Protein AF-A0A8D8YQS1-F1 (afdb_monomer)

Mean predicted aligned error: 9.34 Å

Solvent-accessible surface area (backbone atoms only — not comparable to full-atom values): 13236 Å² total; per-residue (Å²): 111,70,64,63,54,49,48,53,54,51,56,69,66,49,61,84,69,79,68,65,57,40,60,61,51,20,51,50,51,44,56,39,23,61,77,37,54,70,41,50,40,51,46,48,32,59,50,50,52,59,52,52,60,60,62,85,44,103,84,36,55,72,67,56,39,54,51,49,51,53,52,32,49,63,52,25,48,62,56,46,53,49,51,30,51,51,44,6,45,73,72,63,48,33,49,75,65,43,62,74,67,66,70,72,45,83,89,64,30,55,41,54,58,50,59,51,51,52,58,51,70,70,34,66,77,56,41,67,77,68,46,80,46,65,58,54,44,50,66,72,47,31,37,38,71,74,45,42,73,58,32,55,52,44,52,55,52,51,51,53,51,51,52,40,56,74,70,65,42,67,88,79,51,74,51,84,88,35,71,66,34,43,32,51,38,40,39,50,47,27,54,53,60,54,27,73,42,46,59,70,58,56,79,77,56,54,80,37,51,60,33,49,48,71,72,43,46,60,65,60,54,50,61,56,49,62,52,50,57,65,64,63,64,80,74,125

Structure (mmCIF, N/CA/C/O backbone):
data_AF-A0A8D8YQS1-F1
#
_entry.id   AF-A0A8D8YQS1-F1
#
loop_
_atom_site.group_PDB
_atom_site.id
_atom_site.type_symbol
_atom_site.label_atom_id
_atom_site.label_alt_id
_atom_site.label_comp_id
_atom_site.label_asym_id
_atom_site.label_entity_id
_atom_site.label_seq_id
_atom_site.pdbx_PDB_ins_code
_atom_site.Cartn_x
_atom_site.Cartn_y
_atom_site.Cartn_z
_atom_site.occupancy
_atom_site.B_iso_or_equiv
_atom_site.auth_seq_id
_atom_site.auth_comp_id
_atom_site.auth_asym_id
_atom_site.auth_atom_id
_atom_site.pdbx_PDB_model_num
ATOM 1 N N . MET A 1 1 ? 26.985 18.293 37.197 1.00 59.56 1 MET A N 1
ATOM 2 C CA . MET A 1 1 ? 26.598 16.879 37.454 1.00 59.56 1 MET A CA 1
ATOM 3 C C . MET A 1 1 ? 25.080 16.654 37.387 1.00 59.56 1 MET A C 1
ATOM 5 O O . MET A 1 1 ? 24.663 15.759 36.663 1.00 59.56 1 MET A O 1
ATOM 9 N N . ARG A 1 2 ? 24.242 17.482 38.042 1.00 65.88 2 ARG A N 1
ATOM 10 C CA . ARG A 1 2 ? 22.762 17.405 37.945 1.00 65.88 2 ARG A CA 1
ATOM 11 C C . ARG A 1 2 ? 22.211 17.522 36.521 1.00 65.88 2 ARG A C 1
ATOM 13 O O . ARG A 1 2 ? 21.327 16.753 36.168 1.00 65.88 2 ARG A O 1
ATOM 20 N N . GLU A 1 3 ? 22.761 18.407 35.692 1.00 66.62 3 GLU A N 1
ATOM 21 C CA . GLU A 1 3 ? 22.316 18.562 34.297 1.00 66.62 3 GLU A CA 1
ATOM 22 C C . GLU A 1 3 ? 22.610 17.332 33.435 1.00 66.62 3 GLU A C 1
ATOM 24 O O . GLU A 1 3 ? 21.740 16.889 32.698 1.00 66.62 3 GLU A O 1
ATOM 29 N N . LYS A 1 4 ? 23.781 16.700 33.591 1.00 66.69 4 LYS A N 1
ATOM 30 C CA . LYS A 1 4 ? 24.111 15.446 32.888 1.00 66.69 4 LYS A CA 1
ATOM 31 C C . LYS A 1 4 ? 23.171 14.302 33.289 1.00 66.69 4 LYS A C 1
ATOM 33 O O . LYS A 1 4 ? 22.769 13.511 32.444 1.00 66.69 4 LYS A O 1
ATOM 38 N N . ILE A 1 5 ? 22.773 14.242 34.562 1.00 72.31 5 ILE A N 1
ATOM 39 C CA . ILE A 1 5 ? 21.809 13.252 35.072 1.00 72.31 5 ILE A CA 1
ATOM 40 C C . ILE A 1 5 ? 20.385 13.566 34.583 1.00 72.31 5 ILE A C 1
ATOM 42 O O . ILE A 1 5 ? 19.637 12.650 34.246 1.00 72.31 5 ILE A O 1
ATOM 46 N N . SER A 1 6 ? 20.016 14.848 34.510 1.00 67.75 6 SER A N 1
ATOM 47 C CA . SER A 1 6 ? 18.751 15.321 33.933 1.00 67.75 6 SER A CA 1
ATOM 48 C C . SER A 1 6 ? 18.647 14.959 32.451 1.00 67.75 6 SER A C 1
ATOM 50 O O . SER A 1 6 ? 17.682 14.312 32.047 1.00 67.75 6 SER A O 1
ATOM 52 N N . LEU A 1 7 ? 19.687 15.268 31.672 1.00 65.50 7 LEU A N 1
ATOM 53 C CA . LEU A 1 7 ? 19.790 14.921 30.258 1.00 65.50 7 LEU A CA 1
ATOM 54 C C . LEU A 1 7 ? 19.759 13.406 30.055 1.00 65.50 7 LEU A C 1
ATOM 56 O O . LEU A 1 7 ? 18.981 12.929 29.242 1.00 65.50 7 LEU A O 1
ATOM 60 N N . ALA A 1 8 ? 20.493 12.621 30.849 1.00 64.81 8 ALA A N 1
ATOM 61 C CA . ALA A 1 8 ? 20.442 11.159 30.772 1.00 64.81 8 ALA A CA 1
ATOM 62 C C . ALA A 1 8 ? 19.043 10.593 31.098 1.00 64.81 8 ALA A C 1
ATOM 64 O O . ALA A 1 8 ? 18.599 9.626 30.477 1.00 64.81 8 ALA A O 1
ATOM 65 N N . ARG A 1 9 ? 18.308 11.202 32.041 1.00 63.91 9 ARG A N 1
ATOM 66 C CA . ARG A 1 9 ? 16.910 10.841 32.343 1.00 63.91 9 ARG A CA 1
ATOM 67 C C . ARG A 1 9 ? 15.948 11.269 31.233 1.00 63.91 9 ARG A C 1
ATOM 69 O O . ARG A 1 9 ? 15.012 10.529 30.951 1.00 63.91 9 ARG A O 1
ATOM 76 N N . GLN A 1 10 ? 16.167 12.417 30.594 1.00 57.31 10 GLN A N 1
ATOM 77 C CA . GLN A 1 10 ? 15.380 12.879 29.445 1.00 57.31 10 GLN A CA 1
ATOM 78 C C . GLN A 1 10 ? 15.654 12.040 28.189 1.00 57.31 10 GLN A C 1
ATOM 80 O O . GLN A 1 10 ? 14.710 11.661 27.505 1.00 57.31 10 GLN A O 1
ATOM 85 N N . MET A 1 11 ? 16.904 11.645 27.939 1.00 52.50 11 MET A N 1
ATOM 86 C CA . MET A 1 11 ? 17.281 10.725 26.859 1.00 52.50 11 MET A CA 1
ATOM 87 C C . MET A 1 11 ? 16.687 9.327 27.056 1.00 52.50 11 MET A C 1
ATOM 89 O O . MET A 1 11 ? 16.257 8.717 26.090 1.00 52.50 11 MET A O 1
ATOM 93 N N . LYS A 1 12 ? 16.576 8.841 28.301 1.00 52.19 12 LYS A N 1
ATOM 94 C CA . LYS A 1 12 ? 15.839 7.601 28.619 1.00 52.19 12 LYS A CA 1
ATOM 95 C C . LYS A 1 12 ? 14.315 7.728 28.472 1.00 52.19 12 LYS A C 1
ATOM 97 O O . LYS A 1 12 ? 13.637 6.711 28.377 1.00 52.19 12 LYS A O 1
ATOM 102 N N . ARG A 1 13 ? 13.771 8.952 28.486 1.00 50.44 13 ARG A N 1
ATOM 103 C CA . ARG A 1 13 ? 12.347 9.239 28.218 1.00 50.44 13 ARG A CA 1
ATOM 104 C C . ARG A 1 13 ? 12.055 9.424 26.733 1.00 50.44 13 ARG A C 1
ATOM 106 O O . ARG A 1 13 ? 10.902 9.266 26.341 1.00 50.44 13 ARG A O 1
ATOM 113 N N . LEU A 1 14 ? 13.065 9.754 25.923 1.00 50.72 14 LEU A N 1
ATOM 114 C CA . LEU A 1 14 ? 12.951 9.692 24.474 1.00 50.72 14 LEU A CA 1
ATOM 115 C C . LEU A 1 14 ? 12.872 8.218 24.091 1.00 50.72 14 LEU A C 1
ATOM 117 O O . LEU A 1 14 ? 13.793 7.451 24.377 1.00 50.72 14 LEU A O 1
ATOM 121 N N . PRO A 1 15 ? 11.763 7.782 23.498 1.00 53.50 15 PRO A N 1
ATOM 122 C CA . PRO A 1 15 ? 11.629 6.385 23.189 1.00 53.50 15 PRO A CA 1
ATOM 123 C C . PRO A 1 15 ? 12.642 5.952 22.129 1.00 53.50 15 PRO A C 1
ATOM 125 O O . PRO A 1 15 ? 12.618 6.443 21.001 1.00 53.50 15 PRO A O 1
ATOM 128 N N . SER A 1 16 ? 13.484 4.973 22.467 1.00 50.62 16 SER A N 1
ATOM 129 C CA . SER A 1 16 ? 14.437 4.317 21.553 1.00 50.62 16 SER A CA 1
ATOM 130 C C . SER A 1 16 ? 13.783 3.792 20.265 1.00 50.62 16 SER A C 1
ATOM 132 O O . SER A 1 16 ? 14.444 3.617 19.245 1.00 50.62 16 SER A O 1
ATOM 134 N N . TYR A 1 17 ? 12.462 3.608 20.284 1.00 59.88 17 TYR A N 1
ATOM 135 C CA . TYR A 1 17 ? 11.634 3.160 19.170 1.00 59.88 17 TYR A CA 1
ATOM 136 C C . TYR A 1 17 ? 11.224 4.260 18.169 1.00 59.88 17 TYR A C 1
ATOM 138 O O . TYR A 1 17 ? 10.442 3.983 17.259 1.00 59.88 17 TYR A O 1
ATOM 146 N N . GLN A 1 18 ? 11.692 5.510 18.301 1.00 65.81 18 GLN A N 1
ATOM 147 C CA . GLN A 1 18 ? 11.197 6.620 17.469 1.00 65.81 18 GLN A CA 1
ATOM 148 C C . GLN A 1 18 ? 11.555 6.504 15.975 1.00 65.81 18 GLN A C 1
ATOM 150 O O . GLN A 1 18 ? 10.732 6.896 15.145 1.00 65.81 18 GLN A O 1
ATOM 155 N N . TYR A 1 19 ? 12.725 5.940 15.655 1.00 76.56 19 TYR A N 1
ATOM 156 C CA . TYR A 1 19 ? 13.234 5.716 14.289 1.00 76.56 19 TYR A CA 1
ATOM 157 C C . TYR A 1 19 ? 13.566 4.241 14.018 1.00 76.56 19 TYR A C 1
ATOM 159 O O . TYR A 1 19 ? 14.258 3.901 13.058 1.00 76.56 19 TYR A O 1
ATOM 167 N N . GLN A 1 20 ? 13.100 3.339 14.881 1.00 81.06 20 GLN A N 1
ATOM 168 C CA . GLN A 1 20 ? 13.386 1.922 14.728 1.00 81.06 20 GLN A CA 1
ATOM 169 C C . GLN A 1 20 ? 12.727 1.391 13.451 1.00 81.06 20 GLN A C 1
ATOM 171 O O . GLN A 1 20 ? 11.535 1.605 13.214 1.00 81.06 20 GLN A O 1
ATOM 176 N N . GLY A 1 21 ? 13.522 0.700 12.634 1.00 85.81 21 GLY A N 1
ATOM 177 C CA . GLY A 1 21 ? 13.058 0.057 11.407 1.00 85.81 21 GLY A CA 1
ATOM 178 C C . GLY A 1 21 ? 12.901 0.979 10.195 1.00 85.81 21 GLY A C 1
ATOM 179 O O . GLY A 1 21 ? 12.430 0.493 9.175 1.00 85.81 21 GLY A O 1
ATOM 180 N N . VAL A 1 22 ? 13.308 2.260 10.253 1.00 92.19 22 VAL A N 1
ATOM 181 C CA . VAL A 1 22 ? 13.238 3.184 9.093 1.00 92.19 22 VAL A CA 1
ATOM 182 C C . VAL A 1 22 ? 13.953 2.607 7.879 1.00 92.19 22 VAL A C 1
ATOM 184 O O . VAL A 1 22 ? 13.397 2.603 6.786 1.00 92.19 22 VAL A O 1
ATOM 187 N N . PHE A 1 23 ? 15.168 2.093 8.081 1.00 93.56 23 PHE A N 1
ATOM 188 C CA . PHE A 1 23 ? 15.962 1.505 7.008 1.00 93.56 23 PHE A CA 1
ATOM 189 C C . PHE A 1 23 ? 15.245 0.304 6.383 1.00 93.56 23 PHE A C 1
ATOM 191 O O . PHE A 1 23 ? 15.001 0.292 5.184 1.00 93.56 23 PHE A O 1
ATOM 198 N N . THR A 1 24 ? 14.821 -0.666 7.197 1.00 94.62 24 THR A N 1
ATOM 199 C CA . THR A 1 24 ? 14.086 -1.848 6.724 1.00 94.62 24 THR A CA 1
ATOM 200 C C . THR A 1 24 ? 12.797 -1.465 5.997 1.00 94.62 24 THR A C 1
ATOM 202 O O . THR A 1 24 ? 12.502 -2.019 4.943 1.00 94.62 24 THR A O 1
ATOM 205 N N . LEU A 1 25 ? 12.052 -0.487 6.521 1.00 95.00 25 LEU A N 1
ATOM 206 C CA . LEU A 1 25 ? 10.834 0.025 5.898 1.00 95.00 25 LEU A CA 1
ATOM 207 C C . LEU A 1 25 ? 11.133 0.664 4.536 1.00 95.00 25 LEU A C 1
ATOM 209 O O . LEU A 1 25 ? 10.444 0.359 3.567 1.00 95.00 25 LEU A O 1
ATOM 213 N N . ALA A 1 26 ? 12.177 1.493 4.442 1.00 96.38 26 ALA A N 1
ATOM 214 C CA . ALA A 1 26 ? 12.622 2.089 3.185 1.00 96.38 26 ALA A CA 1
ATOM 215 C C . ALA A 1 26 ? 13.013 1.015 2.159 1.00 96.38 26 ALA A C 1
ATOM 217 O O . ALA A 1 26 ? 12.558 1.071 1.019 1.00 96.38 26 ALA A O 1
ATOM 218 N N . VAL A 1 27 ? 13.788 0.005 2.570 1.00 96.56 27 VAL A N 1
ATOM 219 C CA . VAL A 1 27 ? 14.195 -1.104 1.695 1.00 96.56 27 VAL A CA 1
ATOM 220 C C . VAL A 1 27 ? 12.983 -1.865 1.158 1.00 96.56 27 VAL A C 1
ATOM 222 O O . VAL A 1 27 ? 12.873 -2.058 -0.051 1.00 96.56 27 VAL A O 1
ATOM 225 N N . ILE A 1 28 ? 12.043 -2.242 2.029 1.00 96.88 28 ILE A N 1
ATOM 226 C CA . ILE A 1 28 ? 10.820 -2.953 1.630 1.00 96.88 28 ILE A CA 1
ATOM 227 C C . ILE A 1 28 ? 9.976 -2.103 0.672 1.00 96.88 28 ILE A C 1
ATOM 229 O O . ILE A 1 28 ? 9.478 -2.627 -0.322 1.00 96.88 28 ILE A O 1
ATOM 233 N N . LEU A 1 29 ? 9.827 -0.800 0.938 1.00 96.88 29 LEU A N 1
ATOM 234 C CA . LEU A 1 29 ? 9.074 0.102 0.065 1.00 96.88 29 LEU A CA 1
ATOM 235 C C . LEU A 1 29 ? 9.707 0.228 -1.316 1.00 96.88 29 LEU A C 1
ATOM 237 O O . LEU A 1 29 ? 8.988 0.128 -2.307 1.00 96.88 29 LEU A O 1
ATOM 241 N N . VAL A 1 30 ? 11.023 0.427 -1.398 1.00 97.00 30 VAL A N 1
ATOM 242 C CA . VAL A 1 30 ? 11.715 0.575 -2.684 1.00 97.00 30 VAL A CA 1
ATOM 243 C C . VAL A 1 30 ? 11.659 -0.735 -3.465 1.00 97.00 30 VAL A C 1
ATOM 245 O O . VAL A 1 30 ? 11.136 -0.745 -4.577 1.00 97.00 30 VAL A O 1
ATOM 248 N N . ILE A 1 31 ? 12.095 -1.853 -2.875 1.00 96.94 31 ILE A N 1
ATOM 249 C CA . ILE A 1 31 ? 12.083 -3.161 -3.552 1.00 96.94 31 ILE A CA 1
ATOM 250 C C . ILE A 1 31 ? 10.659 -3.537 -3.973 1.00 96.94 31 ILE A C 1
ATOM 252 O O . ILE A 1 31 ? 10.434 -3.944 -5.111 1.00 96.94 31 ILE A O 1
ATOM 256 N N . GLY A 1 32 ? 9.679 -3.358 -3.083 1.00 95.69 32 GLY A N 1
ATOM 257 C CA . GLY A 1 32 ? 8.282 -3.654 -3.375 1.00 95.69 32 GLY A CA 1
ATOM 258 C C . GLY A 1 32 ? 7.726 -2.804 -4.518 1.00 95.69 32 GLY A C 1
ATOM 259 O O . GLY A 1 32 ? 7.091 -3.347 -5.416 1.00 95.69 32 GLY A O 1
ATOM 260 N N . THR A 1 33 ? 8.011 -1.498 -4.533 1.00 95.50 33 THR A N 1
ATOM 261 C CA . THR A 1 33 ? 7.525 -0.570 -5.572 1.00 95.50 33 THR A CA 1
ATOM 262 C C . THR A 1 33 ? 8.153 -0.843 -6.935 1.00 95.50 33 THR A C 1
ATOM 264 O O . THR A 1 33 ? 7.454 -0.787 -7.944 1.00 95.50 33 THR A O 1
ATOM 267 N N . PHE A 1 34 ? 9.452 -1.144 -6.984 1.00 94.88 34 PHE A N 1
ATOM 268 C CA . PHE A 1 34 ? 10.138 -1.441 -8.243 1.00 94.88 34 PHE A CA 1
ATOM 269 C C . PHE A 1 34 ? 9.777 -2.820 -8.799 1.00 94.88 34 PHE A C 1
ATOM 271 O O . PHE A 1 34 ? 9.655 -2.958 -10.011 1.00 94.88 34 PHE A O 1
ATOM 278 N N . ASN A 1 35 ? 9.515 -3.808 -7.938 1.00 93.25 35 ASN A N 1
ATOM 279 C CA . ASN A 1 35 ? 9.006 -5.107 -8.378 1.00 93.25 35 ASN A CA 1
ATOM 280 C C . ASN A 1 35 ? 7.543 -5.011 -8.847 1.00 93.25 35 ASN A C 1
ATOM 282 O O . ASN A 1 35 ? 7.152 -5.574 -9.867 1.00 93.25 35 ASN A O 1
ATOM 286 N N . ARG A 1 36 ? 6.708 -4.271 -8.106 1.00 91.38 36 ARG A N 1
ATOM 287 C CA . ARG A 1 36 ? 5.308 -4.044 -8.464 1.00 91.38 36 ARG A CA 1
ATOM 288 C C . ARG A 1 36 ? 4.838 -2.669 -7.978 1.00 91.38 36 ARG A C 1
ATOM 290 O O . ARG A 1 36 ? 4.591 -2.507 -6.786 1.00 91.38 36 ARG A O 1
ATOM 297 N N . PRO A 1 37 ? 4.593 -1.693 -8.869 1.00 91.75 37 PRO A N 1
ATOM 298 C CA . PRO A 1 37 ? 4.244 -0.327 -8.454 1.00 91.75 37 PRO A CA 1
ATOM 299 C C . PRO A 1 37 ? 2.971 -0.215 -7.607 1.00 91.75 37 PRO A C 1
ATOM 301 O O . PRO A 1 37 ? 2.855 0.673 -6.764 1.00 91.75 37 PRO A O 1
ATOM 304 N N . THR A 1 38 ? 2.038 -1.162 -7.746 1.00 91.94 38 THR A N 1
ATOM 305 C CA . THR A 1 38 ? 0.845 -1.245 -6.892 1.00 91.94 38 THR A CA 1
ATOM 306 C C . THR A 1 38 ? 1.155 -1.548 -5.423 1.00 91.94 38 THR A C 1
ATOM 308 O O . THR A 1 38 ? 0.296 -1.333 -4.571 1.00 91.94 38 THR A O 1
ATOM 311 N N . PHE A 1 39 ? 2.365 -2.016 -5.094 1.00 95.19 39 PHE A N 1
ATOM 312 C CA . PHE A 1 39 ? 2.814 -2.251 -3.720 1.00 95.19 39 PHE A CA 1
ATOM 313 C C . PHE A 1 39 ? 2.696 -0.999 -2.847 1.00 95.19 39 PHE A C 1
ATOM 315 O O . PHE A 1 39 ? 2.371 -1.112 -1.666 1.00 95.19 39 PHE A O 1
ATOM 322 N N . LEU A 1 40 ? 2.869 0.195 -3.428 1.00 94.31 40 LEU A N 1
ATOM 323 C CA . LEU A 1 40 ? 2.679 1.458 -2.713 1.00 94.31 40 LEU A CA 1
ATOM 324 C C . LEU A 1 40 ? 1.300 1.535 -2.054 1.00 94.31 40 LEU A C 1
ATOM 326 O O . LEU A 1 40 ? 1.207 1.920 -0.893 1.00 94.31 40 LEU A O 1
ATOM 330 N N . ALA A 1 41 ? 0.246 1.090 -2.743 1.00 94.88 41 ALA A N 1
ATOM 331 C CA . ALA A 1 41 ? -1.110 1.104 -2.205 1.00 94.88 41 ALA A CA 1
ATOM 332 C C . ALA A 1 41 ? -1.249 0.235 -0.939 1.00 94.88 41 ALA A C 1
ATOM 334 O O . ALA A 1 41 ? -1.959 0.611 -0.008 1.00 94.88 41 ALA A O 1
ATOM 335 N N . PHE A 1 42 ? -0.528 -0.890 -0.872 1.00 95.50 42 PHE A N 1
ATOM 336 C CA . PHE A 1 42 ? -0.474 -1.755 0.311 1.00 95.50 42 PHE A CA 1
ATOM 337 C C . PHE A 1 42 ? 0.436 -1.191 1.409 1.00 95.50 42 PHE A C 1
ATOM 339 O O . PHE A 1 42 ? 0.131 -1.325 2.592 1.00 95.50 42 PHE A O 1
ATOM 346 N N . GLY A 1 43 ? 1.540 -0.540 1.034 1.00 95.06 43 GLY A N 1
ATOM 347 C CA . GLY A 1 43 ? 2.499 0.058 1.965 1.00 95.06 43 GLY A CA 1
ATOM 348 C C . GLY A 1 43 ? 1.995 1.330 2.655 1.00 95.06 43 GLY A C 1
ATOM 349 O O . GLY A 1 43 ? 2.431 1.623 3.768 1.00 95.06 43 GLY A O 1
ATOM 350 N N . LEU A 1 44 ? 1.053 2.062 2.048 1.00 94.94 44 LEU A N 1
ATOM 351 C CA . LEU A 1 44 ? 0.534 3.330 2.579 1.00 94.94 44 LEU A CA 1
ATOM 352 C C . LEU A 1 44 ? 0.012 3.211 4.017 1.00 94.94 44 LEU A C 1
ATOM 354 O O . LEU A 1 44 ? 0.383 4.017 4.870 1.00 94.94 44 LEU A O 1
ATOM 358 N N . ALA A 1 45 ? -0.815 2.205 4.308 1.00 94.25 45 ALA A N 1
ATOM 359 C CA . ALA A 1 45 ? -1.434 2.055 5.624 1.00 94.25 45 ALA A CA 1
ATOM 360 C C . ALA A 1 45 ? -0.417 1.709 6.739 1.00 94.25 45 ALA A C 1
ATOM 362 O O . ALA A 1 45 ? -0.378 2.432 7.742 1.00 94.25 45 ALA A O 1
ATOM 363 N N . PRO A 1 46 ? 0.468 0.699 6.584 1.00 93.25 46 PRO A N 1
ATOM 364 C CA . PRO A 1 46 ? 1.544 0.433 7.542 1.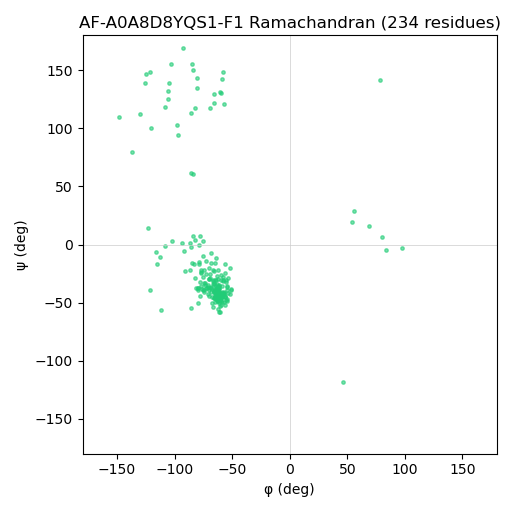00 93.25 46 PRO A CA 1
ATOM 365 C C . PRO A 1 46 ? 2.513 1.604 7.734 1.00 93.25 46 PRO A C 1
ATOM 367 O O . PRO A 1 46 ? 2.903 1.892 8.868 1.00 93.25 46 PRO A O 1
ATOM 370 N N . VAL A 1 47 ? 2.885 2.302 6.654 1.00 94.56 47 VAL A N 1
ATOM 371 C CA . VAL A 1 47 ? 3.782 3.467 6.726 1.00 94.56 47 VAL A CA 1
ATOM 372 C C . VAL A 1 47 ? 3.117 4.603 7.486 1.00 94.56 47 VAL A C 1
ATOM 374 O O . VAL A 1 47 ? 3.728 5.166 8.391 1.00 94.56 47 VAL A O 1
ATOM 377 N N . PHE A 1 48 ? 1.855 4.910 7.183 1.00 92.25 48 PHE A N 1
ATOM 378 C CA . PHE A 1 48 ? 1.108 5.941 7.893 1.00 92.25 48 PHE A CA 1
ATOM 379 C C . PHE A 1 48 ? 0.964 5.611 9.383 1.00 92.25 48 PHE A C 1
ATOM 381 O O . PHE A 1 48 ? 1.199 6.468 10.232 1.00 92.25 48 PHE A O 1
ATOM 388 N N . TYR A 1 49 ? 0.667 4.355 9.720 1.00 90.19 49 TYR A N 1
ATOM 389 C CA . TYR A 1 49 ? 0.607 3.899 11.108 1.00 90.19 49 TYR A CA 1
ATOM 390 C C . TYR A 1 49 ? 1.957 4.030 11.832 1.00 90.19 49 TYR A C 1
ATOM 392 O O . TYR A 1 49 ? 2.011 4.455 12.988 1.00 90.19 49 TYR A O 1
ATOM 400 N N . TRP A 1 50 ? 3.066 3.712 11.156 1.00 90.31 50 TRP A N 1
ATOM 401 C CA . TRP A 1 50 ? 4.411 3.914 11.696 1.00 90.31 50 TRP A CA 1
ATOM 402 C C . TRP A 1 50 ? 4.729 5.404 11.899 1.00 90.31 50 TRP A C 1
ATOM 404 O O . TRP A 1 50 ? 5.218 5.788 12.964 1.00 90.31 50 TRP A O 1
ATOM 414 N N . LEU A 1 51 ? 4.374 6.258 10.936 1.00 90.38 51 LEU A N 1
ATOM 415 C CA . LEU A 1 51 ? 4.549 7.708 11.024 1.00 90.38 51 LEU A CA 1
ATOM 416 C C . LEU A 1 51 ? 3.735 8.316 12.173 1.00 90.38 51 LEU A C 1
ATOM 418 O O . LEU A 1 51 ? 4.268 9.129 12.932 1.00 90.38 51 LEU A O 1
ATOM 422 N N . TYR A 1 52 ? 2.482 7.886 12.341 1.00 86.50 52 TYR A N 1
ATOM 423 C CA . TYR A 1 52 ? 1.555 8.388 13.360 1.00 86.50 52 TYR A CA 1
ATOM 424 C C . TYR A 1 52 ? 1.852 7.866 14.779 1.00 86.50 52 TYR A C 1
ATOM 426 O O . TYR A 1 52 ? 1.311 8.357 15.773 1.00 86.50 52 TYR A O 1
ATOM 434 N N . ARG A 1 53 ? 2.749 6.883 14.919 1.00 82.44 53 ARG A N 1
ATOM 435 C CA . ARG A 1 53 ? 3.061 6.246 16.203 1.00 82.44 53 ARG A CA 1
ATOM 436 C C . ARG A 1 53 ? 3.530 7.254 17.256 1.00 82.44 53 ARG A C 1
ATOM 438 O O . ARG A 1 53 ? 4.573 7.894 17.102 1.00 82.44 53 ARG A O 1
ATOM 445 N N . GLY A 1 54 ? 2.804 7.314 18.371 1.00 75.44 54 GLY A N 1
ATOM 446 C CA . GLY A 1 54 ? 3.135 8.146 19.530 1.00 75.44 54 GLY A CA 1
ATOM 447 C C . GLY A 1 54 ? 2.678 9.603 19.425 1.00 75.44 54 GLY A C 1
ATOM 448 O O . GLY A 1 54 ? 2.802 10.320 20.416 1.00 75.44 54 GLY A O 1
ATOM 449 N N . ILE A 1 55 ? 2.118 10.035 18.286 1.00 78.19 55 ILE A N 1
ATOM 450 C CA . ILE A 1 55 ? 1.519 11.370 18.148 1.00 78.19 55 ILE A CA 1
ATOM 451 C C . ILE A 1 55 ? 0.371 11.509 19.157 1.00 78.19 55 ILE A C 1
ATOM 453 O O . ILE A 1 55 ? -0.461 10.610 19.288 1.00 78.19 55 ILE A O 1
ATOM 457 N N . GLY A 1 56 ? 0.362 12.619 19.900 1.00 69.56 56 GLY A N 1
ATOM 458 C CA . GLY A 1 56 ? -0.578 12.871 21.002 1.00 69.56 56 GLY A CA 1
ATOM 459 C C . GLY A 1 56 ? -0.019 12.556 22.395 1.00 69.56 56 GLY A C 1
ATOM 460 O O . GLY A 1 56 ? -0.680 12.818 23.396 1.00 69.56 56 GLY A O 1
ATOM 461 N N . THR A 1 57 ? 1.211 12.040 22.489 1.00 72.94 57 THR A N 1
ATOM 462 C CA . THR A 1 57 ? 1.949 11.971 23.761 1.00 72.94 57 THR A CA 1
ATOM 463 C C . THR A 1 57 ? 2.676 13.290 24.042 1.00 72.94 57 THR A C 1
ATOM 465 O O . THR A 1 57 ? 3.038 14.013 23.116 1.00 72.94 57 THR A O 1
ATOM 468 N N . LYS A 1 58 ? 2.964 13.593 25.319 1.00 65.56 58 LYS A N 1
ATOM 469 C CA . LYS A 1 58 ? 3.659 14.833 25.742 1.00 65.56 58 LYS A CA 1
ATOM 470 C C . LYS A 1 58 ? 5.033 15.056 25.085 1.00 65.56 58 LYS A C 1
ATOM 472 O O . LYS A 1 58 ? 5.566 16.156 25.166 1.00 65.56 58 LYS A O 1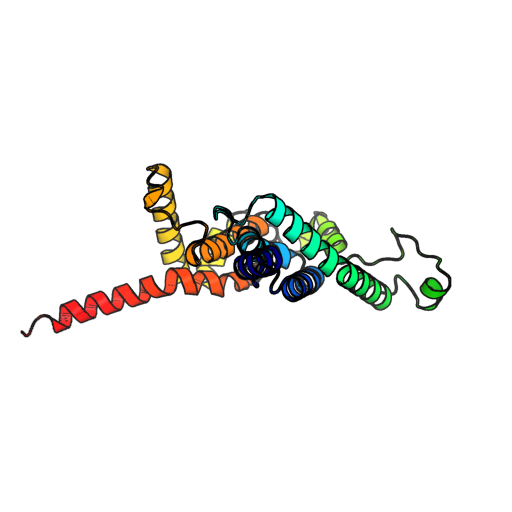
ATOM 477 N N . HIS A 1 59 ? 5.620 14.019 24.488 1.00 69.81 59 HIS A N 1
ATOM 478 C CA . HIS A 1 59 ? 6.985 14.028 23.962 1.00 69.81 59 HIS A CA 1
ATOM 479 C C . HIS A 1 59 ? 7.069 13.925 22.434 1.00 69.81 59 HIS A C 1
ATOM 481 O O . HIS A 1 59 ? 8.152 14.117 21.893 1.00 69.81 59 HIS A O 1
ATOM 487 N N . VAL A 1 60 ? 5.972 13.618 21.729 1.00 76.31 60 VAL A N 1
ATOM 488 C CA . VAL A 1 60 ? 5.984 13.422 20.271 1.00 76.31 60 VAL A CA 1
ATOM 489 C C . VAL A 1 60 ? 5.046 14.420 19.598 1.00 76.31 60 VAL A C 1
ATOM 491 O O . VAL A 1 60 ? 3.830 14.237 19.543 1.00 76.31 60 VAL A O 1
ATOM 494 N N . THR A 1 61 ? 5.648 15.474 19.058 1.00 81.94 61 THR A N 1
ATOM 495 C CA . THR A 1 61 ? 4.995 16.545 18.294 1.00 81.94 61 THR A CA 1
ATOM 496 C C . THR A 1 61 ? 5.012 16.258 16.785 1.00 81.94 61 THR A C 1
ATOM 498 O O . THR A 1 61 ? 5.758 15.397 16.314 1.00 81.94 61 THR A O 1
ATOM 501 N N . LEU A 1 62 ? 4.255 17.036 15.999 1.00 84.94 62 LEU A N 1
ATOM 502 C CA . LEU A 1 62 ? 4.250 16.999 14.524 1.00 84.94 62 LEU A CA 1
ATOM 503 C C . LEU A 1 62 ? 5.647 17.150 13.897 1.00 84.94 62 LEU A C 1
ATOM 505 O O . LEU A 1 62 ? 5.919 16.569 12.852 1.00 84.94 62 LEU A O 1
ATOM 509 N N . TYR A 1 63 ? 6.572 17.843 14.562 1.00 86.69 63 TYR A N 1
ATOM 510 C CA . TYR A 1 63 ? 7.975 17.907 14.141 1.00 86.69 63 TYR A CA 1
ATOM 511 C C . TYR A 1 63 ? 8.594 16.516 13.916 1.00 86.69 63 TYR A C 1
ATOM 513 O O . TYR A 1 63 ? 9.253 16.275 12.907 1.00 86.69 63 TYR A O 1
ATOM 521 N N . HIS A 1 64 ? 8.326 15.563 14.811 1.00 85.69 64 HIS A N 1
ATOM 522 C CA . HIS A 1 64 ? 8.850 14.206 14.679 1.00 85.69 64 HIS A CA 1
ATOM 523 C C . HIS A 1 64 ? 8.204 13.428 13.535 1.00 85.69 64 HIS A C 1
ATOM 525 O O . HIS A 1 64 ? 8.858 12.577 12.940 1.00 85.69 64 HIS A O 1
ATOM 531 N N . PHE A 1 65 ? 6.946 13.724 13.203 1.00 87.44 65 PHE A N 1
ATOM 532 C CA . PHE A 1 65 ? 6.287 13.159 12.028 1.00 87.44 65 PHE A CA 1
ATOM 533 C C . PHE A 1 65 ? 7.016 13.583 10.746 1.00 87.44 65 PHE A C 1
ATOM 535 O O . PHE A 1 65 ? 7.394 12.728 9.948 1.00 87.44 65 PHE A O 1
ATOM 542 N N . HIS A 1 66 ? 7.315 14.877 10.597 1.00 90.81 66 HIS A N 1
ATOM 543 C CA . HIS A 1 66 ? 8.073 15.384 9.449 1.00 90.81 66 HIS A CA 1
ATOM 544 C C . HIS A 1 66 ? 9.508 14.846 9.410 1.00 90.81 66 HIS A C 1
ATOM 546 O O . HIS A 1 66 ? 9.971 14.426 8.352 1.00 90.81 66 HIS A O 1
ATOM 552 N N . MET A 1 67 ? 10.190 14.772 10.558 1.00 90.31 67 MET A N 1
ATOM 553 C CA . MET A 1 67 ? 11.537 14.197 10.627 1.00 90.31 67 MET A CA 1
ATOM 554 C C . MET A 1 67 ? 11.569 12.717 10.247 1.00 90.31 67 MET A C 1
ATOM 556 O O . MET A 1 67 ? 12.480 12.280 9.552 1.00 90.31 67 MET A O 1
ATOM 560 N N . ARG A 1 68 ? 10.554 11.936 10.630 1.00 91.06 68 ARG A N 1
ATOM 561 C CA . ARG A 1 68 ? 10.428 10.538 10.199 1.00 91.06 68 ARG A CA 1
ATOM 562 C C . ARG A 1 68 ? 10.248 10.407 8.689 1.00 91.06 68 ARG A C 1
ATOM 564 O O . ARG A 1 68 ? 10.844 9.506 8.106 1.00 91.06 68 ARG A O 1
ATOM 571 N N . ILE A 1 69 ? 9.465 11.292 8.066 1.00 93.31 69 ILE A N 1
ATOM 572 C CA . ILE A 1 69 ? 9.323 11.340 6.603 1.00 93.31 69 ILE A CA 1
ATOM 573 C C . ILE A 1 69 ? 10.674 11.648 5.960 1.00 93.31 69 ILE A C 1
ATOM 575 O O . ILE A 1 69 ? 11.090 10.922 5.062 1.00 93.31 69 ILE A O 1
ATOM 579 N N . LEU A 1 70 ? 11.377 12.673 6.451 1.00 94.06 70 LEU A N 1
ATOM 580 C CA . LEU A 1 70 ? 12.698 13.041 5.944 1.00 94.06 70 LEU A CA 1
ATOM 581 C C . LEU A 1 70 ? 13.669 11.856 6.036 1.00 94.06 70 LEU A C 1
ATOM 583 O O . LEU A 1 70 ? 14.288 11.501 5.041 1.00 94.06 70 LEU A O 1
ATOM 587 N N . CYS A 1 71 ? 13.754 11.192 7.193 1.00 93.62 71 CYS A N 1
ATOM 588 C CA . CYS A 1 71 ? 14.603 10.013 7.365 1.00 93.62 71 CYS A CA 1
ATOM 589 C C . CYS A 1 71 ? 14.213 8.866 6.424 1.00 93.62 71 CYS A C 1
ATOM 591 O O . CYS A 1 71 ? 15.094 8.233 5.849 1.00 93.62 71 CYS A O 1
ATOM 593 N N . LEU A 1 72 ? 12.914 8.601 6.247 1.00 95.50 72 LEU A N 1
ATOM 594 C CA . LEU A 1 72 ? 12.431 7.561 5.338 1.00 95.50 72 LEU A CA 1
ATOM 595 C C . LEU A 1 72 ? 12.861 7.842 3.893 1.00 95.50 72 LEU A C 1
ATOM 597 O O . LEU A 1 72 ? 13.377 6.945 3.230 1.00 95.50 72 LEU A O 1
ATOM 601 N N . VAL A 1 73 ? 12.699 9.085 3.431 1.00 95.56 73 VAL A N 1
ATOM 602 C CA . VAL A 1 73 ? 13.121 9.520 2.092 1.00 95.56 73 VAL A CA 1
ATOM 603 C C . VAL A 1 73 ? 14.637 9.413 1.948 1.00 95.56 73 VAL A C 1
ATOM 605 O O . VAL A 1 73 ? 15.110 8.790 1.002 1.00 95.56 73 VAL A O 1
ATOM 608 N N . SER A 1 74 ? 15.405 9.928 2.911 1.00 95.25 74 SER A N 1
ATOM 609 C CA . SER A 1 74 ? 16.869 9.850 2.891 1.00 95.25 74 SER A CA 1
ATOM 610 C C . SER 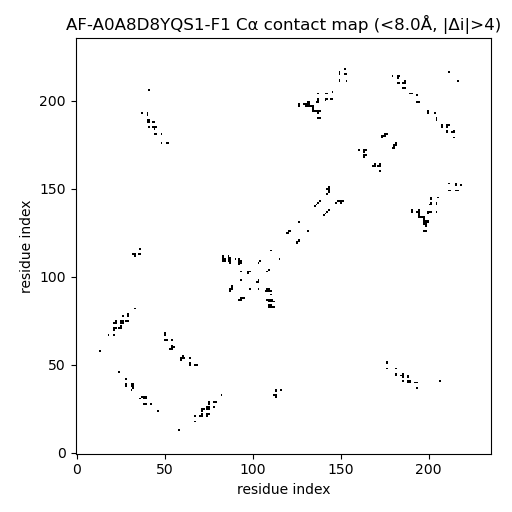A 1 74 ? 17.387 8.409 2.857 1.00 95.25 74 SER A C 1
ATOM 612 O O . SER A 1 74 ? 18.373 8.138 2.178 1.00 95.25 74 SER A O 1
ATOM 614 N N . CYS A 1 75 ? 16.723 7.466 3.536 1.00 95.56 75 CYS A N 1
ATOM 615 C CA . CYS A 1 75 ? 17.068 6.043 3.463 1.00 95.56 75 CYS A CA 1
ATOM 616 C C . CYS A 1 75 ? 16.635 5.380 2.145 1.00 95.56 75 CYS A C 1
ATOM 618 O O . CYS A 1 75 ? 17.304 4.459 1.684 1.00 95.56 75 CYS A O 1
ATOM 620 N N . ALA A 1 76 ? 15.524 5.813 1.544 1.00 96.75 76 ALA A N 1
ATOM 621 C CA . ALA A 1 76 ? 15.000 5.232 0.308 1.00 96.75 76 ALA A CA 1
ATOM 622 C C . ALA A 1 76 ? 15.767 5.695 -0.943 1.00 96.75 76 ALA A C 1
ATOM 624 O O . ALA A 1 76 ? 15.902 4.928 -1.899 1.00 96.75 76 ALA A O 1
ATOM 625 N N . LEU A 1 77 ? 16.278 6.931 -0.940 1.00 96.44 77 LEU A N 1
ATOM 626 C CA . LEU A 1 77 ? 16.935 7.557 -2.093 1.00 96.44 77 LEU A CA 1
ATOM 627 C C . LEU A 1 77 ? 18.120 6.744 -2.656 1.00 96.44 77 LEU A C 1
ATOM 629 O O . LEU A 1 77 ? 18.090 6.453 -3.851 1.00 96.44 77 LEU A O 1
ATOM 633 N N . PRO A 1 78 ? 19.122 6.308 -1.861 1.00 96.25 78 PRO A N 1
ATOM 634 C CA . PRO A 1 78 ? 20.272 5.576 -2.397 1.00 96.25 78 PRO A CA 1
ATOM 635 C C . PRO A 1 78 ? 19.875 4.261 -3.069 1.00 96.25 78 PRO A C 1
ATOM 637 O O . PRO A 1 78 ? 20.352 3.947 -4.158 1.00 96.25 78 PRO A O 1
ATOM 640 N N . LEU A 1 79 ? 18.961 3.512 -2.445 1.00 96.81 79 LEU A N 1
ATOM 641 C CA . LEU A 1 79 ? 18.478 2.252 -2.999 1.00 96.81 79 LEU A CA 1
ATOM 642 C C . LEU A 1 79 ? 17.645 2.482 -4.264 1.00 96.81 79 LEU A C 1
ATOM 644 O O . LEU A 1 79 ? 17.758 1.716 -5.210 1.00 96.81 79 LEU A O 1
ATOM 648 N N . THR A 1 80 ? 16.854 3.554 -4.310 1.00 96.44 80 THR A N 1
ATOM 649 C CA . THR A 1 80 ? 16.085 3.934 -5.504 1.00 96.44 80 THR A CA 1
ATOM 650 C C . THR A 1 80 ? 17.019 4.216 -6.679 1.00 96.44 80 THR A C 1
ATOM 652 O O . THR A 1 80 ? 16.807 3.686 -7.767 1.00 96.44 80 THR A O 1
ATOM 655 N N . CYS A 1 81 ? 18.085 4.991 -6.460 1.00 94.38 81 CYS A N 1
ATOM 656 C CA . CYS A 1 81 ? 19.101 5.246 -7.480 1.00 94.38 81 CYS A CA 1
ATOM 657 C C . CYS A 1 81 ? 19.778 3.950 -7.939 1.00 94.38 81 CYS A C 1
ATOM 659 O O . CYS A 1 81 ? 19.924 3.737 -9.139 1.00 94.38 81 CYS A O 1
ATOM 661 N N . LEU A 1 82 ? 20.140 3.067 -7.001 1.00 94.88 82 LEU A N 1
ATOM 662 C CA . LEU A 1 82 ? 20.742 1.773 -7.319 1.00 94.88 82 LEU A CA 1
ATOM 663 C C . LEU A 1 82 ? 19.817 0.937 -8.207 1.00 94.88 82 LEU A C 1
ATOM 665 O O . LEU A 1 82 ? 20.262 0.473 -9.250 1.00 94.88 82 LEU A O 1
ATOM 669 N N . VAL A 1 83 ? 18.540 0.792 -7.840 1.00 95.81 83 VAL A N 1
ATOM 670 C CA . VAL A 1 83 ? 17.590 -0.025 -8.609 1.00 95.81 83 VAL A CA 1
ATOM 671 C C . VAL A 1 83 ? 17.327 0.570 -9.997 1.00 95.81 83 VAL A C 1
ATOM 673 O O . VAL A 1 83 ? 17.285 -0.160 -10.984 1.00 95.81 83 VAL A O 1
ATOM 676 N N . ILE A 1 84 ? 17.222 1.899 -10.117 1.00 94.31 84 ILE A N 1
ATOM 677 C CA . ILE A 1 84 ? 17.101 2.557 -11.428 1.00 94.31 84 ILE A CA 1
ATOM 678 C C . ILE A 1 84 ? 18.325 2.254 -12.293 1.00 94.31 84 ILE A C 1
ATOM 680 O O . ILE A 1 84 ? 18.175 1.931 -13.470 1.00 94.31 84 ILE A O 1
ATOM 684 N N . LEU A 1 85 ? 19.535 2.342 -11.736 1.00 92.12 85 LEU A N 1
ATOM 685 C CA . LEU A 1 85 ? 20.761 2.040 -12.473 1.00 92.12 85 LEU A CA 1
ATOM 686 C C . LEU A 1 85 ? 20.811 0.573 -12.902 1.00 92.12 85 LEU A C 1
ATOM 688 O O . LEU A 1 85 ? 21.108 0.300 -14.065 1.00 92.12 85 LEU A O 1
ATOM 692 N N . THR A 1 86 ? 20.467 -0.362 -12.012 1.00 92.38 86 THR A N 1
ATOM 693 C CA . THR A 1 86 ? 20.441 -1.790 -12.350 1.00 92.38 86 THR A CA 1
ATOM 694 C C . THR A 1 86 ? 19.420 -2.095 -13.438 1.00 92.38 86 THR A C 1
ATOM 696 O O . THR A 1 86 ? 19.762 -2.783 -14.395 1.00 92.38 86 THR A O 1
ATOM 699 N N . ASP A 1 87 ? 18.212 -1.530 -13.361 1.00 92.81 87 ASP A N 1
ATOM 700 C CA . ASP A 1 87 ? 17.185 -1.705 -14.394 1.00 92.81 87 ASP A CA 1
ATOM 701 C C . ASP A 1 87 ? 17.639 -1.087 -15.726 1.00 92.81 87 ASP A C 1
ATOM 703 O O . ASP A 1 87 ? 17.439 -1.656 -16.798 1.00 92.81 87 ASP A O 1
ATOM 707 N N . SER A 1 88 ? 18.293 0.075 -15.686 1.00 91.69 88 SER A N 1
ATOM 708 C CA . SER A 1 88 ? 18.781 0.764 -16.890 1.00 91.69 88 SER A CA 1
ATOM 709 C C . SER A 1 88 ? 19.869 -0.025 -17.619 1.00 91.69 88 SER A C 1
ATOM 711 O O . SER A 1 88 ? 19.866 -0.061 -18.851 1.00 91.69 88 SER A O 1
ATOM 713 N N . LEU A 1 89 ? 20.766 -0.668 -16.865 1.00 90.81 89 LEU A N 1
ATOM 714 C CA . LEU A 1 89 ? 21.790 -1.571 -17.393 1.00 90.81 89 LEU A CA 1
ATOM 715 C C . LEU A 1 89 ? 21.161 -2.867 -17.920 1.00 90.81 89 LEU A C 1
ATOM 717 O O . LEU A 1 89 ? 21.489 -3.305 -19.018 1.00 90.81 89 LEU A O 1
ATOM 721 N N . TYR A 1 90 ? 20.225 -3.450 -17.168 1.00 91.06 90 TYR A N 1
ATOM 722 C CA . TYR A 1 90 ? 19.557 -4.699 -17.533 1.00 91.06 90 TYR A CA 1
ATOM 723 C C . TYR A 1 90 ? 18.760 -4.581 -18.839 1.00 91.06 90 TYR A C 1
ATOM 725 O O . TYR A 1 90 ? 18.871 -5.436 -19.712 1.00 91.06 90 TYR A O 1
ATOM 733 N N . TYR A 1 91 ? 17.997 -3.497 -19.010 1.00 88.62 91 TYR A N 1
ATOM 734 C CA . TYR A 1 91 ? 17.212 -3.243 -20.225 1.00 88.62 91 TYR A CA 1
ATOM 735 C C . TYR A 1 91 ? 18.017 -2.576 -21.355 1.00 88.62 91 TYR A C 1
ATOM 737 O O . TYR A 1 91 ? 17.433 -2.166 -22.357 1.00 88.62 91 TYR A O 1
ATOM 745 N N . GLY A 1 92 ? 19.339 -2.430 -21.204 1.00 84.19 92 GLY A N 1
ATOM 746 C CA . GLY A 1 92 ? 20.229 -1.927 -22.255 1.00 84.19 92 GLY A CA 1
ATOM 747 C C . GLY A 1 92 ? 20.054 -0.448 -22.619 1.00 84.19 92 GLY A C 1
ATOM 748 O O . GLY A 1 92 ? 20.540 -0.020 -23.662 1.00 84.19 92 GLY A O 1
ATOM 749 N N . LYS A 1 93 ? 19.377 0.356 -21.785 1.00 83.44 93 LYS A N 1
ATOM 750 C CA . LYS A 1 93 ? 19.253 1.812 -22.007 1.00 83.44 93 LYS A CA 1
ATOM 751 C C . LYS A 1 93 ? 20.534 2.575 -21.681 1.00 83.44 93 LYS A C 1
ATOM 753 O O . LYS A 1 93 ? 20.785 3.635 -22.247 1.00 83.44 93 LYS A O 1
ATOM 758 N N . THR A 1 94 ? 21.327 2.035 -20.762 1.00 80.94 94 THR A N 1
ATOM 759 C CA . THR A 1 94 ? 22.663 2.521 -20.417 1.00 80.94 94 THR A CA 1
ATOM 760 C C . THR A 1 94 ? 23.643 1.361 -20.552 1.00 80.94 94 THR A C 1
ATOM 762 O O . THR A 1 94 ? 23.336 0.241 -20.156 1.00 80.94 94 THR A O 1
ATOM 765 N N . THR A 1 95 ? 24.831 1.625 -21.094 1.00 82.88 95 THR A N 1
ATOM 766 C CA . THR A 1 95 ? 25.964 0.685 -21.110 1.00 82.88 95 THR A CA 1
ATOM 767 C C . THR A 1 95 ? 26.987 1.094 -20.048 1.00 82.88 95 THR A C 1
ATOM 769 O O . THR A 1 95 ? 27.079 2.271 -19.690 1.00 82.88 95 THR A O 1
ATOM 772 N N . LEU A 1 96 ? 27.801 0.152 -19.559 1.00 79.19 96 LEU A N 1
ATOM 773 C CA . LEU A 1 96 ? 28.864 0.455 -18.591 1.00 79.19 96 LEU A CA 1
ATOM 774 C C . LEU A 1 96 ? 29.800 1.569 -19.095 1.00 79.19 96 LEU A C 1
ATOM 776 O O . LEU A 1 96 ? 30.151 2.464 -18.337 1.00 79.19 96 LEU A O 1
ATOM 780 N N . GLN A 1 97 ? 30.118 1.566 -20.392 1.00 76.94 97 GLN A N 1
ATOM 781 C CA . GLN A 1 97 ? 30.952 2.588 -21.024 1.00 76.94 97 GLN A CA 1
ATOM 782 C C . GLN A 1 97 ? 30.302 3.980 -20.995 1.00 76.94 97 GLN A C 1
ATOM 784 O O . GLN A 1 97 ? 30.914 4.925 -20.519 1.00 76.94 97 GLN A O 1
ATOM 789 N N . THR A 1 98 ? 29.019 4.102 -21.354 1.00 77.62 98 THR A N 1
ATOM 790 C CA . THR A 1 98 ? 28.290 5.386 -21.271 1.00 77.62 98 THR A CA 1
ATOM 791 C C . THR A 1 98 ? 28.164 5.928 -19.845 1.00 77.62 98 THR A C 1
ATOM 793 O O . THR A 1 98 ? 28.048 7.137 -19.655 1.00 77.62 98 THR A O 1
ATOM 796 N N . LEU A 1 99 ? 28.186 5.040 -18.845 1.00 80.19 99 LEU A N 1
ATOM 797 C CA . LEU A 1 99 ? 28.163 5.418 -17.434 1.00 80.19 99 LEU A CA 1
ATOM 798 C C . LEU A 1 99 ? 29.532 5.932 -16.966 1.00 80.19 99 LEU A C 1
ATOM 800 O O . LEU A 1 99 ? 29.579 6.903 -16.217 1.00 80.19 99 LEU A O 1
ATOM 804 N N . LEU A 1 100 ? 30.624 5.322 -17.439 1.00 81.44 100 LEU A N 1
ATOM 805 C CA . LEU A 1 100 ? 31.995 5.781 -17.187 1.00 81.44 100 LEU A CA 1
ATOM 806 C C . LEU A 1 100 ? 32.299 7.109 -17.894 1.00 81.44 100 LEU A C 1
ATOM 808 O O . LEU A 1 100 ? 32.944 7.974 -17.310 1.00 81.44 100 LEU A O 1
ATOM 812 N N . ASP A 1 101 ? 31.774 7.292 -19.105 1.00 84.00 101 ASP A N 1
ATOM 813 C CA . ASP A 1 101 ? 31.951 8.509 -19.904 1.00 84.00 101 ASP A CA 1
ATOM 814 C C . ASP A 1 101 ? 31.026 9.664 -19.458 1.00 84.00 101 ASP A C 1
ATOM 816 O O . ASP A 1 101 ? 31.053 10.742 -20.049 1.00 84.00 101 ASP A O 1
ATOM 820 N N . CYS A 1 102 ? 30.180 9.456 -18.437 1.00 78.50 102 CYS A N 1
ATOM 821 C CA . CYS A 1 102 ? 29.206 10.426 -17.908 1.00 78.50 102 CYS A CA 1
ATOM 822 C C . CYS A 1 102 ? 28.232 11.030 -18.948 1.00 78.50 102 CYS A C 1
ATOM 824 O O . CYS A 1 102 ? 27.588 12.046 -18.681 1.00 78.50 102 CYS A O 1
ATOM 826 N N . ASN A 1 103 ? 28.050 10.388 -20.105 1.00 79.06 103 ASN A N 1
ATOM 827 C CA . ASN A 1 103 ? 27.154 10.835 -21.179 1.00 79.06 103 ASN A CA 1
ATOM 828 C C . ASN A 1 103 ? 25.713 10.346 -20.945 1.00 79.06 103 ASN A C 1
ATOM 830 O O . ASN A 1 103 ? 25.164 9.558 -21.717 1.00 79.06 103 ASN A O 1
ATOM 834 N N . LEU A 1 104 ? 25.107 10.778 -19.836 1.00 79.88 104 LEU A N 1
ATOM 835 C CA . LEU A 1 104 ? 23.797 10.308 -19.378 1.00 79.88 104 LEU A CA 1
ATOM 836 C C . LEU A 1 104 ? 22.707 11.361 -19.618 1.00 79.88 104 LEU A C 1
ATOM 838 O O . LEU A 1 104 ? 22.779 12.480 -19.114 1.00 79.88 104 LEU A O 1
ATOM 842 N N . TYR A 1 105 ? 21.639 10.975 -20.319 1.00 79.50 105 TYR A N 1
ATOM 843 C CA . TYR A 1 105 ? 20.464 11.817 -20.547 1.00 79.50 105 TYR A CA 1
ATOM 844 C C . TYR A 1 105 ? 19.279 11.301 -19.732 1.00 79.50 105 TYR A C 1
ATOM 846 O O . TYR A 1 105 ? 18.789 10.198 -19.974 1.00 79.50 105 TYR A O 1
ATOM 854 N N . ILE A 1 106 ? 18.767 12.121 -18.804 1.00 74.00 106 ILE A N 1
ATOM 855 C CA . ILE A 1 106 ? 17.716 11.721 -17.848 1.00 74.00 106 ILE A CA 1
ATOM 856 C C . ILE A 1 106 ? 16.492 11.062 -18.517 1.00 74.00 106 ILE A C 1
ATOM 858 O O . ILE A 1 106 ? 15.942 10.103 -17.981 1.00 74.00 106 ILE A O 1
ATOM 862 N N . GLY A 1 107 ? 16.078 11.544 -19.693 1.00 69.56 107 GLY A N 1
ATOM 863 C CA . GLY A 1 107 ? 14.882 11.052 -20.386 1.00 69.56 107 GLY A CA 1
ATOM 864 C C . GLY A 1 107 ? 15.070 9.783 -21.225 1.00 69.56 107 GLY A C 1
ATOM 865 O O . GLY A 1 107 ? 14.077 9.147 -21.577 1.00 69.56 107 GLY A O 1
ATOM 866 N N . TYR A 1 108 ? 16.309 9.409 -21.555 1.00 74.12 108 TYR A N 1
ATOM 867 C CA . TYR A 1 108 ? 16.591 8.307 -22.485 1.00 74.12 108 TYR A CA 1
ATOM 868 C C . TYR A 1 108 ? 17.441 7.207 -21.854 1.00 74.12 108 TYR A C 1
ATOM 870 O O . TYR A 1 108 ? 17.165 6.030 -22.062 1.00 74.12 108 TYR A O 1
ATOM 878 N N . SER A 1 109 ? 18.425 7.577 -21.037 1.00 80.19 109 SER A N 1
ATOM 879 C CA . SER A 1 109 ? 19.398 6.644 -20.471 1.00 80.19 109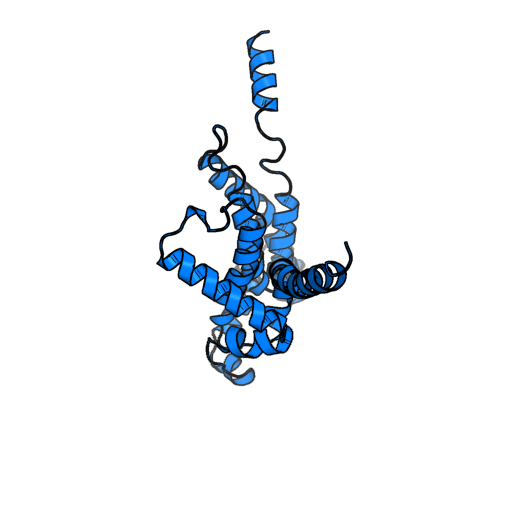 SER A CA 1
ATOM 880 C C . SER A 1 109 ? 18.834 5.827 -19.305 1.00 80.19 109 SER A C 1
ATOM 882 O O . SER A 1 109 ? 19.307 4.719 -19.061 1.00 80.19 109 SER A O 1
ATOM 884 N N . PHE A 1 110 ? 17.800 6.314 -18.606 1.00 87.50 110 PHE A N 1
ATOM 885 C CA . PHE A 1 110 ? 17.276 5.635 -17.418 1.00 87.50 110 PHE A CA 1
ATOM 886 C C . PHE A 1 110 ? 15.952 4.895 -17.645 1.00 87.50 110 PHE A C 1
ATOM 888 O O . PHE A 1 110 ? 15.008 5.377 -18.283 1.00 87.50 110 PHE A O 1
ATOM 895 N N . THR A 1 111 ? 15.860 3.707 -17.054 1.00 88.12 111 THR A N 1
ATOM 896 C CA . THR A 1 111 ? 14.626 2.939 -16.900 1.00 88.12 111 THR A CA 1
ATOM 897 C C . THR A 1 111 ? 14.073 3.174 -15.501 1.00 88.12 111 THR A C 1
ATOM 899 O O . THR A 1 111 ? 14.543 2.603 -14.525 1.00 88.12 111 THR A O 1
ATOM 902 N N . VAL A 1 112 ? 13.043 4.016 -15.399 1.00 92.25 112 VAL A N 1
ATOM 903 C CA . VAL A 1 112 ? 12.295 4.205 -14.150 1.00 92.25 112 VAL A CA 1
ATOM 904 C C . VAL A 1 112 ? 11.047 3.326 -14.191 1.00 92.25 112 VAL A C 1
ATOM 906 O O . VAL A 1 112 ? 10.014 3.714 -14.738 1.00 92.25 112 VAL A O 1
ATOM 909 N N . THR A 1 113 ? 11.147 2.121 -13.633 1.00 91.75 113 THR A N 1
ATOM 910 C CA . THR A 1 113 ? 10.115 1.074 -13.731 1.00 91.75 113 THR A CA 1
ATOM 911 C C . THR A 1 113 ? 8.723 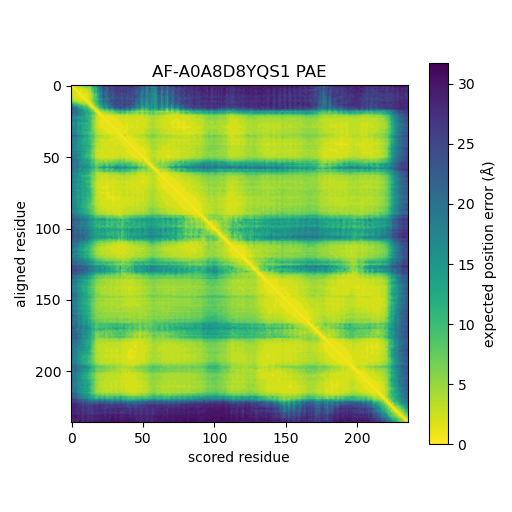1.518 -13.250 1.00 91.75 113 THR A C 1
ATOM 913 O O . THR A 1 113 ? 7.770 1.368 -14.020 1.00 91.75 113 THR A O 1
ATOM 916 N N . PRO A 1 114 ? 8.556 2.163 -12.074 1.00 91.94 114 PRO A N 1
ATOM 917 C CA . PRO A 1 114 ? 7.241 2.648 -11.644 1.00 91.94 114 PRO A CA 1
ATOM 918 C C . PRO A 1 114 ? 6.630 3.690 -12.586 1.00 91.94 114 PRO A C 1
ATOM 920 O O . PRO A 1 114 ? 5.429 3.667 -12.850 1.00 91.94 114 PRO A O 1
ATOM 923 N N . TYR A 1 115 ? 7.456 4.577 -13.144 1.00 91.50 115 TYR A N 1
ATOM 924 C CA . TYR A 1 115 ? 7.008 5.574 -14.114 1.00 91.50 115 TYR A CA 1
ATOM 925 C C . TYR A 1 115 ? 6.575 4.920 -15.433 1.00 91.50 115 TYR A C 1
ATOM 927 O O . TYR A 1 115 ? 5.501 5.226 -15.951 1.00 91.50 115 TYR A O 1
ATOM 935 N N . ASN A 1 116 ? 7.367 3.975 -15.948 1.00 91.56 116 ASN A N 1
ATOM 936 C CA . ASN A 1 116 ? 7.038 3.237 -17.168 1.00 91.56 116 ASN A CA 1
ATOM 937 C C . ASN A 1 116 ? 5.744 2.432 -17.011 1.00 91.56 116 ASN A C 1
ATOM 939 O O . ASN A 1 116 ? 4.932 2.403 -17.933 1.00 91.56 116 ASN A O 1
ATOM 943 N N . PHE A 1 117 ? 5.517 1.840 -15.836 1.00 89.88 117 PHE A N 1
ATOM 944 C CA . PHE A 1 117 ? 4.271 1.151 -15.513 1.00 89.88 117 PHE A CA 1
ATOM 945 C C . PHE A 1 117 ? 3.064 2.092 -15.576 1.00 89.88 117 PHE A C 1
ATOM 947 O O . PHE A 1 117 ? 2.065 1.763 -16.214 1.00 89.88 117 PHE A O 1
ATOM 954 N N . ILE A 1 118 ? 3.148 3.274 -14.956 1.00 88.38 118 ILE A N 1
ATOM 955 C CA . ILE A 1 118 ? 2.062 4.264 -14.997 1.00 88.38 118 ILE A CA 1
ATOM 956 C C . ILE A 1 118 ? 1.812 4.709 -16.442 1.00 88.38 118 ILE A C 1
ATOM 958 O O . ILE A 1 118 ? 0.675 4.671 -16.907 1.00 88.38 118 ILE A O 1
ATOM 962 N N . LYS A 1 119 ? 2.875 5.051 -17.182 1.00 90.25 119 LYS A N 1
ATOM 963 C CA . LYS A 1 119 ? 2.789 5.456 -18.592 1.00 90.25 119 LYS A CA 1
ATOM 964 C C . LYS A 1 119 ? 2.131 4.380 -19.461 1.00 90.25 119 LYS A C 1
ATOM 966 O O . LYS A 1 119 ? 1.311 4.703 -20.315 1.00 90.25 119 LYS A O 1
ATOM 971 N N . TYR A 1 120 ? 2.469 3.111 -19.236 1.00 87.62 120 TYR A N 1
ATOM 972 C CA . TYR A 1 120 ? 1.892 1.982 -19.961 1.00 87.62 120 TYR A CA 1
ATOM 973 C C . TYR A 1 120 ? 0.389 1.825 -19.685 1.00 87.62 120 TYR A C 1
ATOM 975 O O . TYR A 1 120 ? -0.381 1.671 -20.631 1.00 87.62 120 TYR A O 1
ATOM 983 N N . ASN A 1 121 ? -0.026 1.923 -18.415 1.00 84.56 121 ASN A N 1
ATOM 984 C C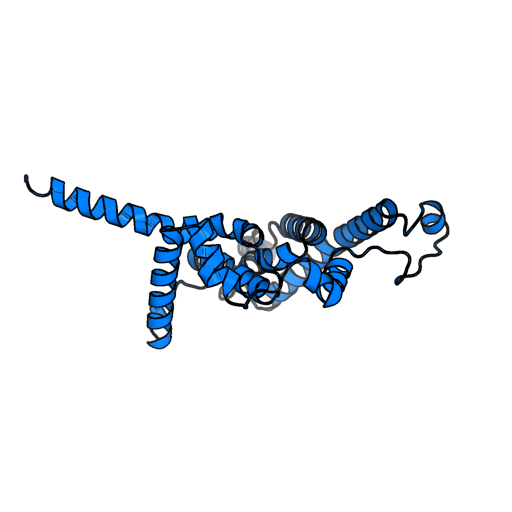A . ASN A 1 121 ? -1.420 1.750 -17.983 1.00 84.56 121 ASN A CA 1
ATOM 985 C C . ASN A 1 121 ? -2.309 2.983 -18.228 1.00 84.56 121 ASN A C 1
ATOM 987 O O . ASN A 1 121 ? -3.528 2.878 -18.171 1.00 84.56 121 ASN A O 1
ATOM 991 N N . MET A 1 122 ? -1.730 4.154 -18.504 1.00 84.31 122 MET A N 1
ATOM 992 C CA . MET A 1 122 ? -2.491 5.334 -18.934 1.00 84.31 122 MET A CA 1
ATOM 993 C C . MET A 1 122 ? -2.887 5.281 -20.417 1.00 84.31 122 MET A C 1
ATOM 995 O O . MET A 1 122 ? -3.765 6.033 -20.835 1.00 84.31 122 MET A O 1
ATOM 999 N N . ASN A 1 123 ? -2.258 4.421 -21.226 1.00 87.50 123 ASN A N 1
ATOM 1000 C CA . ASN A 1 123 ? -2.555 4.324 -22.653 1.00 87.50 123 ASN A CA 1
ATOM 1001 C C . ASN A 1 123 ? -3.796 3.436 -22.902 1.00 87.50 123 ASN A C 1
ATOM 1003 O O . ASN A 1 123 ? -3.737 2.232 -22.626 1.00 87.50 123 ASN A O 1
ATOM 1007 N N . PRO A 1 124 ? -4.892 3.974 -23.475 1.00 83.50 124 PRO A N 1
ATOM 1008 C CA . PRO A 1 124 ? -6.121 3.214 -23.712 1.00 83.50 124 PRO A CA 1
ATOM 1009 C C . PRO A 1 124 ? -5.926 2.028 -24.666 1.00 83.50 124 PRO A C 1
ATOM 1011 O O . PRO A 1 124 ? -6.591 1.007 -24.503 1.00 83.50 124 PRO A O 1
ATOM 1014 N N . ASN A 1 125 ? -4.979 2.113 -25.609 1.00 85.06 125 ASN A N 1
ATOM 1015 C CA . ASN A 1 125 ? -4.696 1.025 -26.552 1.00 85.06 125 ASN A CA 1
ATOM 1016 C C . ASN A 1 125 ? -4.133 -0.217 -25.845 1.00 85.06 125 ASN A C 1
ATOM 1018 O O . ASN A 1 125 ? -4.442 -1.339 -26.235 1.00 85.06 125 ASN A O 1
ATOM 1022 N N . ASN A 1 126 ? -3.345 -0.019 -24.783 1.00 84.25 126 ASN A N 1
ATOM 1023 C CA . ASN A 1 126 ? -2.828 -1.119 -23.967 1.00 84.25 126 ASN A CA 1
ATOM 1024 C C . ASN A 1 126 ? -3.934 -1.703 -23.080 1.00 84.25 126 ASN A C 1
ATOM 1026 O O . ASN A 1 126 ? -4.042 -2.915 -22.931 1.00 84.25 126 ASN A O 1
ATOM 1030 N N . LEU A 1 127 ? -4.801 -0.849 -22.528 1.00 79.50 127 LEU A N 1
ATOM 1031 C CA . LEU A 1 127 ? -5.938 -1.284 -21.712 1.00 79.50 127 LEU A CA 1
ATOM 1032 C C . LEU A 1 127 ? -6.936 -2.139 -22.495 1.00 79.50 127 LEU A C 1
ATOM 1034 O O . LEU A 1 127 ? -7.469 -3.102 -21.949 1.00 79.50 127 LEU A O 1
ATOM 1038 N N . ALA A 1 128 ? -7.156 -1.820 -23.773 1.00 77.38 128 ALA A N 1
ATOM 1039 C CA . ALA A 1 128 ? -8.039 -2.590 -24.644 1.00 77.38 128 ALA A CA 1
ATOM 1040 C C . ALA A 1 128 ? -7.615 -4.066 -24.765 1.00 77.38 128 ALA A C 1
ATOM 1042 O O . ALA A 1 128 ? -8.469 -4.929 -24.943 1.00 77.38 128 ALA A O 1
ATOM 1043 N N . GLN A 1 129 ? -6.322 -4.372 -24.610 1.00 78.81 129 GLN A N 1
ATOM 1044 C CA . GLN A 1 129 ? -5.803 -5.744 -24.653 1.00 78.81 129 GLN A CA 1
ATOM 1045 C C . GLN A 1 129 ? -6.064 -6.533 -23.360 1.00 78.81 129 GLN A C 1
ATOM 1047 O O . GLN A 1 129 ? -6.065 -7.761 -23.382 1.00 78.81 129 GLN A O 1
ATOM 1052 N N . HIS A 1 130 ? -6.289 -5.843 -22.238 1.00 71.75 130 HIS A N 1
ATOM 1053 C CA . HIS A 1 130 ? -6.411 -6.442 -20.905 1.00 71.75 130 HIS A CA 1
ATOM 1054 C C . HIS A 1 130 ? -7.842 -6.434 -20.345 1.00 71.75 130 HIS A C 1
ATOM 1056 O O . HIS A 1 130 ? -8.075 -6.945 -19.251 1.00 71.75 130 HIS A O 1
ATOM 1062 N N . GLY A 1 131 ? -8.803 -5.884 -21.090 1.00 78.50 131 GLY A N 1
ATOM 1063 C CA . GLY A 1 131 ? -10.196 -5.771 -20.669 1.00 78.50 131 GLY A CA 1
ATOM 1064 C C . GLY A 1 131 ? -10.434 -4.614 -19.697 1.00 78.50 131 GLY A C 1
ATOM 1065 O O . GLY A 1 131 ? -9.621 -4.310 -18.819 1.00 78.50 131 GLY A O 1
ATOM 1066 N N . THR A 1 132 ? -11.574 -3.946 -19.867 1.00 83.75 132 THR A N 1
ATOM 1067 C CA . THR A 1 132 ? -12.027 -2.860 -18.996 1.00 83.75 132 THR A CA 1
ATOM 1068 C C . THR A 1 132 ? -13.158 -3.352 -18.104 1.00 83.75 132 THR A C 1
ATOM 1070 O O . THR A 1 132 ? -14.115 -3.976 -18.562 1.00 83.75 132 THR A O 1
ATOM 1073 N N . HIS A 1 133 ? -13.049 -3.066 -16.811 1.00 86.69 133 HIS A N 1
ATOM 1074 C CA . HIS A 1 133 ? -14.016 -3.488 -15.809 1.00 86.69 133 HIS A CA 1
ATOM 1075 C C . HIS A 1 133 ? -14.608 -2.279 -15.074 1.00 86.69 133 HIS A C 1
ATOM 1077 O O . HIS A 1 133 ? -13.922 -1.270 -14.879 1.00 86.69 133 HIS A O 1
ATOM 1083 N N . PRO A 1 134 ? -15.873 -2.358 -14.623 1.00 91.44 134 PRO A N 1
ATOM 1084 C CA . PRO A 1 134 ? -16.441 -1.365 -13.719 1.00 91.44 134 PRO A CA 1
ATOM 1085 C C . PRO A 1 134 ? -15.627 -1.241 -12.427 1.00 91.44 134 PRO A C 1
ATOM 1087 O O . PRO A 1 134 ? -15.118 -2.240 -11.915 1.00 91.44 134 PRO A O 1
ATOM 1090 N N . LEU A 1 135 ? -15.595 -0.039 -11.841 1.00 90.94 135 LEU A N 1
ATOM 1091 C CA . LEU A 1 135 ? -14.806 0.271 -10.635 1.00 90.94 135 LEU A CA 1
ATOM 1092 C C . LEU A 1 135 ? -15.127 -0.636 -9.434 1.00 90.94 135 LEU A C 1
ATOM 1094 O O . LEU A 1 135 ? -14.294 -0.819 -8.554 1.00 90.94 135 LEU A O 1
ATOM 1098 N N . LEU A 1 136 ? -16.332 -1.210 -9.395 1.00 93.50 136 LEU A N 1
ATOM 1099 C CA . LEU A 1 136 ? -16.796 -2.066 -8.305 1.00 93.50 136 LEU A CA 1
ATOM 1100 C C . LEU A 1 136 ? -16.392 -3.538 -8.454 1.00 93.50 136 LEU A C 1
ATOM 1102 O O . LEU A 1 136 ? -16.705 -4.322 -7.561 1.00 93.50 136 LEU A O 1
ATOM 1106 N N . THR A 1 137 ? -15.708 -3.935 -9.531 1.00 94.62 137 THR A N 1
ATOM 1107 C CA . THR A 1 137 ? -15.397 -5.353 -9.794 1.00 94.62 137 THR A CA 1
ATOM 1108 C C . THR A 1 137 ? -14.484 -5.933 -8.715 1.00 94.62 137 THR A C 1
ATOM 1110 O O . THR A 1 137 ? -14.766 -7.011 -8.193 1.00 94.62 137 THR A O 1
ATOM 1113 N N . HIS A 1 138 ? -13.461 -5.195 -8.273 1.00 94.38 138 HIS A N 1
ATOM 1114 C CA . HIS A 1 138 ? -12.614 -5.607 -7.152 1.00 94.38 138 HIS A CA 1
ATOM 1115 C C . HIS A 1 138 ? -13.419 -5.879 -5.876 1.00 94.38 138 HIS A C 1
ATOM 1117 O O . HIS A 1 138 ? -13.194 -6.891 -5.213 1.00 94.38 138 HIS A O 1
ATOM 1123 N N . THR A 1 139 ? -14.365 -5.000 -5.547 1.00 94.06 139 THR A N 1
ATOM 1124 C CA . THR A 1 139 ? -15.130 -5.083 -4.299 1.00 94.06 139 THR A CA 1
ATOM 1125 C C . THR A 1 139 ? -16.248 -6.115 -4.379 1.00 94.06 139 THR A C 1
ATOM 1127 O O . THR A 1 139 ? -16.343 -6.949 -3.492 1.00 94.06 139 THR A O 1
ATOM 1130 N N . LEU A 1 140 ? -17.094 -6.079 -5.410 1.00 95.31 140 LEU A N 1
ATOM 1131 C CA . LEU A 1 140 ? -18.322 -6.880 -5.481 1.00 95.31 140 LEU A CA 1
ATOM 1132 C C . LEU A 1 140 ? -18.141 -8.247 -6.143 1.00 95.31 140 LEU A C 1
ATOM 1134 O O . LEU A 1 140 ? -18.945 -9.136 -5.890 1.00 95.31 140 LEU A O 1
ATOM 1138 N N . VAL A 1 141 ? -17.113 -8.428 -6.975 1.00 95.38 141 VAL A N 1
ATOM 1139 C CA . VAL A 1 141 ? -16.883 -9.691 -7.696 1.00 95.38 141 VAL A CA 1
ATOM 1140 C C . VAL A 1 141 ? -15.632 -10.382 -7.172 1.00 95.38 141 VAL A C 1
ATOM 1142 O O . VAL A 1 141 ? -15.701 -11.511 -6.692 1.00 95.38 141 VAL A O 1
ATOM 1145 N N . ASN A 1 142 ? -14.490 -9.694 -7.190 1.00 96.19 142 ASN A N 1
ATOM 1146 C CA . ASN A 1 142 ? -13.210 -10.326 -6.880 1.00 96.19 142 ASN A CA 1
ATOM 1147 C C . ASN A 1 142 ? -13.074 -10.645 -5.383 1.00 96.19 142 ASN A C 1
ATOM 1149 O O . ASN A 1 142 ? -12.534 -11.694 -5.034 1.00 96.19 142 ASN A O 1
ATOM 1153 N N . LEU A 1 143 ? -13.577 -9.783 -4.490 1.00 95.62 143 LEU A N 1
ATOM 1154 C CA . LEU A 1 143 ? -13.523 -10.027 -3.045 1.00 95.62 143 LEU A CA 1
ATOM 1155 C C . LEU A 1 143 ? -14.362 -11.256 -2.636 1.00 95.62 143 LEU A C 1
ATOM 1157 O O . LEU A 1 143 ? -13.811 -12.132 -1.964 1.00 95.62 143 LEU A O 1
ATOM 1161 N N . PRO A 1 144 ? -15.639 -11.393 -3.062 1.00 95.88 144 PRO A N 1
ATOM 1162 C CA . PRO A 1 144 ? -16.414 -12.610 -2.819 1.00 95.88 144 PRO A CA 1
ATOM 1163 C C . PRO A 1 144 ? -15.824 -13.845 -3.488 1.00 95.88 144 PRO A C 1
ATOM 1165 O O . PRO A 1 144 ? -15.811 -14.907 -2.873 1.00 95.88 144 PRO A O 1
ATOM 1168 N N . LEU A 1 145 ? -15.283 -13.708 -4.701 1.00 95.81 145 LEU A N 1
ATOM 1169 C CA . LEU A 1 145 ? -14.654 -14.820 -5.410 1.00 95.81 145 LEU A CA 1
ATOM 1170 C C . LEU A 1 145 ? -13.460 -15.403 -4.637 1.00 95.81 145 LEU A C 1
ATOM 1172 O O . LEU A 1 145 ? -13.308 -16.618 -4.578 1.00 95.81 145 LEU A O 1
ATOM 1176 N N . LEU A 1 146 ? -12.620 -14.556 -4.034 1.00 96.00 146 LEU A N 1
ATOM 1177 C CA . LEU A 1 146 ? -11.424 -15.006 -3.313 1.00 96.00 146 LEU A CA 1
ATOM 1178 C C . LEU A 1 146 ? -11.705 -15.490 -1.892 1.00 96.00 146 LEU A C 1
ATOM 1180 O O . LEU A 1 146 ? -11.046 -16.413 -1.420 1.00 96.00 146 LEU A O 1
ATOM 1184 N N . TYR A 1 147 ? -12.631 -14.837 -1.188 1.00 95.19 147 TYR A N 1
ATOM 1185 C CA . TYR A 1 147 ? -12.793 -15.014 0.259 1.00 95.19 147 TYR A CA 1
ATOM 1186 C C . TYR A 1 147 ? -14.147 -15.612 0.662 1.00 95.19 147 TYR A C 1
ATOM 1188 O O . TYR A 1 147 ? -14.341 -15.939 1.833 1.00 95.19 147 TYR A O 1
ATOM 1196 N N . ASN A 1 148 ? -15.075 -15.781 -0.283 1.00 94.25 148 ASN A N 1
ATOM 1197 C CA . ASN A 1 148 ? -16.377 -16.422 -0.104 1.00 94.25 148 ASN A CA 1
ATOM 1198 C C . ASN A 1 148 ? -17.110 -15.929 1.166 1.00 94.25 148 ASN A C 1
ATOM 1200 O O . ASN A 1 148 ? -17.366 -14.731 1.306 1.00 94.25 148 ASN A O 1
ATOM 1204 N N . VAL A 1 149 ? -17.390 -16.815 2.130 1.00 92.44 149 VAL A N 1
ATOM 1205 C CA . VAL A 1 149 ? -18.076 -16.493 3.396 1.00 92.44 149 VAL A CA 1
ATOM 1206 C C . VAL A 1 149 ? -17.382 -15.359 4.158 1.00 92.44 149 VAL A C 1
ATOM 1208 O O . VAL A 1 149 ? -18.045 -14.491 4.726 1.00 92.44 149 VAL A O 1
ATOM 1211 N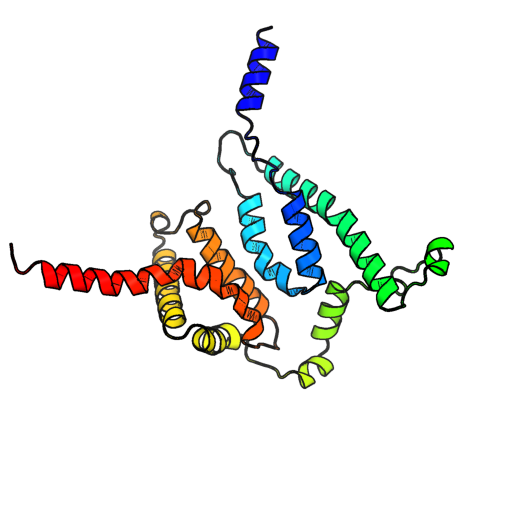 N . LEU A 1 150 ? -16.048 -15.303 4.125 1.00 93.31 150 LEU A N 1
ATOM 1212 C CA . LEU A 1 150 ? -15.281 -14.261 4.805 1.00 93.31 150 LEU A CA 1
ATOM 1213 C C . LEU A 1 150 ? -15.521 -12.875 4.180 1.00 93.31 150 LEU A C 1
ATOM 1215 O O . LEU A 1 150 ? -15.535 -11.881 4.906 1.00 93.31 150 LEU A O 1
ATOM 1219 N N . ALA A 1 151 ? -15.778 -12.793 2.868 1.00 94.44 151 ALA A N 1
ATOM 1220 C CA . ALA A 1 151 ? -16.167 -11.540 2.213 1.00 94.44 151 ALA A CA 1
ATOM 1221 C C . ALA A 1 151 ? -17.539 -11.048 2.693 1.00 94.44 151 ALA A C 1
ATOM 1223 O O . ALA A 1 151 ? -17.710 -9.859 2.955 1.00 94.44 151 ALA A O 1
ATOM 1224 N N . VAL A 1 152 ? -18.499 -11.959 2.876 1.00 93.62 152 VAL A N 1
ATOM 1225 C CA . VAL A 1 152 ? -19.832 -11.616 3.395 1.00 93.62 152 VAL A CA 1
ATOM 1226 C C . VAL A 1 152 ? -19.725 -11.048 4.811 1.00 93.62 152 VAL A C 1
ATOM 1228 O O . VAL A 1 152 ? -20.280 -9.986 5.100 1.00 93.62 152 VAL A O 1
ATOM 1231 N N . VAL A 1 153 ? -18.945 -11.700 5.682 1.00 92.94 153 VAL A N 1
ATOM 1232 C CA . VAL A 1 153 ? -18.678 -11.206 7.044 1.00 92.94 153 VAL A CA 1
ATOM 1233 C C . VAL A 1 153 ? -18.007 -9.830 7.008 1.00 92.94 153 VAL A C 1
ATOM 1235 O O . VAL A 1 153 ? -18.396 -8.942 7.771 1.00 92.94 153 VAL A O 1
ATOM 1238 N N . ALA A 1 154 ? -17.045 -9.624 6.103 1.00 92.62 154 ALA A N 1
ATOM 1239 C CA . ALA A 1 154 ? -16.379 -8.339 5.924 1.00 92.62 154 ALA A CA 1
ATOM 1240 C C . ALA A 1 154 ? -17.365 -7.225 5.539 1.00 92.62 154 ALA A C 1
ATOM 1242 O O . ALA A 1 154 ? -17.345 -6.158 6.155 1.00 92.62 154 ALA A O 1
ATOM 1243 N N . PHE A 1 155 ? -18.274 -7.469 4.588 1.00 94.06 155 PHE A N 1
ATOM 1244 C CA . PHE A 1 155 ? -19.286 -6.480 4.202 1.00 94.06 155 PHE A CA 1
ATOM 1245 C C . PHE A 1 155 ? -20.227 -6.127 5.351 1.00 94.06 155 PHE A C 1
ATOM 1247 O O . PHE A 1 155 ? -20.479 -4.946 5.590 1.00 94.06 155 PHE A O 1
ATOM 1254 N N . VAL A 1 156 ? -20.695 -7.122 6.109 1.00 92.44 156 VAL A N 1
ATOM 1255 C CA . VAL A 1 156 ? -21.546 -6.887 7.285 1.00 92.44 156 VAL A CA 1
ATOM 1256 C C . VAL A 1 156 ? -20.805 -6.061 8.340 1.00 92.44 156 VAL A C 1
ATOM 1258 O O . VAL A 1 156 ? -21.376 -5.133 8.914 1.00 92.44 156 VAL A O 1
ATOM 1261 N N . ALA A 1 157 ? -19.531 -6.364 8.595 1.00 89.69 157 ALA A N 1
ATOM 1262 C CA . ALA A 1 157 ? -18.719 -5.631 9.560 1.00 89.69 157 ALA A CA 1
ATOM 1263 C C . ALA A 1 157 ? -18.479 -4.176 9.127 1.00 89.69 157 ALA A C 1
ATOM 1265 O O . ALA A 1 157 ? -18.673 -3.260 9.928 1.00 89.69 157 ALA A O 1
ATOM 1266 N N . VAL A 1 158 ? -18.124 -3.948 7.859 1.00 90.44 158 VAL A N 1
ATOM 1267 C CA . VAL A 1 158 ? -17.953 -2.597 7.301 1.00 90.44 158 VAL A CA 1
ATOM 1268 C C . VAL A 1 158 ? -19.269 -1.820 7.363 1.00 90.44 158 VAL A C 1
ATOM 1270 O O . VAL A 1 158 ? -19.277 -0.678 7.815 1.00 90.44 158 VAL A O 1
ATOM 1273 N N . TYR A 1 159 ? -20.395 -2.443 7.010 1.00 91.81 159 TYR A N 1
ATOM 1274 C CA . TYR A 1 159 ? -21.716 -1.821 7.101 1.00 91.81 159 TYR A CA 1
ATOM 1275 C C . TYR A 1 159 ? -22.069 -1.387 8.533 1.00 91.81 159 TYR A C 1
ATOM 1277 O O . TYR A 1 159 ? -22.509 -0.257 8.752 1.00 91.81 159 TYR A O 1
ATOM 1285 N N . LYS A 1 160 ? -21.802 -2.236 9.537 1.00 89.94 160 LYS A N 1
ATOM 1286 C CA . LYS A 1 160 ? -21.986 -1.882 10.957 1.00 89.94 160 LYS A CA 1
ATOM 1287 C C . LYS A 1 160 ? -21.132 -0.677 11.361 1.00 89.94 160 LYS A C 1
ATOM 1289 O O . LYS A 1 160 ? -21.642 0.228 12.019 1.00 89.94 160 LYS A O 1
ATOM 1294 N N . ILE A 1 161 ? -19.865 -0.635 10.942 1.00 88.50 161 ILE A N 1
ATOM 1295 C CA . ILE A 1 161 ? -18.964 0.497 11.214 1.00 88.50 161 ILE A CA 1
ATOM 1296 C C . ILE A 1 161 ? -19.497 1.785 10.575 1.00 88.50 161 ILE A C 1
ATOM 1298 O O . ILE A 1 161 ? -19.502 2.827 11.231 1.00 88.50 161 ILE A O 1
ATOM 1302 N N . LEU A 1 162 ? -19.998 1.720 9.338 1.00 89.81 162 LEU A N 1
ATOM 1303 C CA . LEU A 1 162 ? -20.603 2.870 8.661 1.00 89.81 162 LEU A CA 1
ATOM 1304 C C . LEU A 1 162 ? -21.828 3.395 9.420 1.00 89.81 162 LEU A C 1
ATOM 1306 O O . LEU A 1 162 ? -21.950 4.603 9.607 1.00 89.81 162 LEU A O 1
ATOM 1310 N N . ILE A 1 163 ? -22.699 2.517 9.930 1.00 92.12 163 ILE A N 1
ATOM 1311 C CA . ILE A 1 163 ? -23.847 2.927 10.758 1.00 92.12 163 ILE A CA 1
ATOM 1312 C C . ILE A 1 163 ? -23.389 3.626 12.044 1.00 92.12 163 ILE A C 1
ATOM 1314 O O . ILE A 1 163 ? -23.917 4.684 12.386 1.00 92.12 163 ILE A O 1
ATOM 1318 N N . VAL A 1 164 ? -22.412 3.059 12.756 1.00 89.88 164 VAL A N 1
ATOM 1319 C CA . VAL A 1 164 ? -21.852 3.646 13.989 1.00 89.88 164 VAL A CA 1
ATOM 1320 C C . VAL A 1 164 ? -21.254 5.030 13.709 1.00 89.88 164 VAL A C 1
ATOM 1322 O O . VAL A 1 164 ? -21.503 5.978 14.460 1.00 89.88 164 VAL A O 1
ATOM 1325 N N . ALA A 1 165 ? -20.531 5.173 12.595 1.00 88.88 165 ALA A N 1
ATOM 1326 C CA . ALA A 1 165 ? -19.970 6.445 12.152 1.00 88.88 165 ALA A CA 1
ATOM 1327 C C . ALA A 1 165 ? -21.063 7.474 11.809 1.00 88.88 165 ALA A C 1
ATOM 1329 O O . ALA A 1 165 ? -21.000 8.610 12.280 1.00 88.88 165 ALA A O 1
ATOM 1330 N N . MET A 1 166 ? -22.108 7.080 11.070 1.00 91.38 166 MET A N 1
ATOM 1331 C CA . MET A 1 166 ? -23.251 7.953 10.752 1.00 91.38 166 MET A CA 1
ATOM 1332 C C . MET A 1 166 ? -24.004 8.408 12.008 1.00 91.38 166 MET A C 1
ATOM 1334 O O . MET A 1 166 ? -24.435 9.557 12.093 1.00 91.38 166 MET A O 1
ATOM 1338 N N . ARG A 1 167 ? -24.104 7.540 13.022 1.00 92.94 167 ARG A N 1
ATOM 1339 C CA . ARG A 1 167 ? -24.685 7.858 14.338 1.00 92.94 167 ARG A CA 1
ATOM 1340 C C . ARG A 1 167 ? -23.769 8.710 15.226 1.00 92.94 167 ARG A C 1
ATOM 1342 O O . ARG A 1 167 ? -24.133 8.988 16.365 1.00 92.94 167 ARG A O 1
ATOM 1349 N N . LYS A 1 168 ? -22.595 9.126 14.729 1.00 89.50 168 LYS A N 1
ATOM 1350 C CA . LYS A 1 168 ? -21.587 9.927 15.450 1.00 89.50 168 LYS A CA 1
ATOM 1351 C C . LYS A 1 168 ? -21.133 9.288 16.769 1.00 89.50 168 LYS A C 1
ATOM 1353 O O . LYS A 1 168 ? -20.729 9.978 17.703 1.00 89.50 168 LYS A O 1
ATOM 1358 N N . GLN A 1 169 ? -21.167 7.960 16.849 1.00 87.81 169 GLN A N 1
ATOM 1359 C CA . GLN A 1 169 ? -20.737 7.197 18.021 1.00 87.81 169 GLN A CA 1
ATOM 1360 C C . GLN A 1 169 ? -19.216 6.979 17.987 1.00 87.81 169 GLN A C 1
ATOM 1362 O O . GLN A 1 169 ? -18.726 5.852 17.947 1.00 87.81 169 GLN A O 1
ATOM 1367 N N . TRP A 1 170 ? -18.447 8.073 17.991 1.00 83.19 170 TRP A N 1
ATOM 1368 C CA . TRP A 1 170 ? -16.986 8.052 17.817 1.00 83.19 170 TRP A CA 1
ATOM 1369 C C . TRP A 1 170 ? -16.255 7.199 18.863 1.00 83.19 170 TRP A C 1
ATOM 1371 O O . TRP A 1 170 ? -15.236 6.589 18.554 1.00 83.19 170 TRP A O 1
ATOM 1381 N N . ASN A 1 171 ? -16.807 7.097 20.075 1.00 83.19 171 ASN A N 1
ATOM 1382 C CA . ASN A 1 171 ? -16.251 6.283 21.160 1.00 83.19 171 ASN A CA 1
ATOM 1383 C C 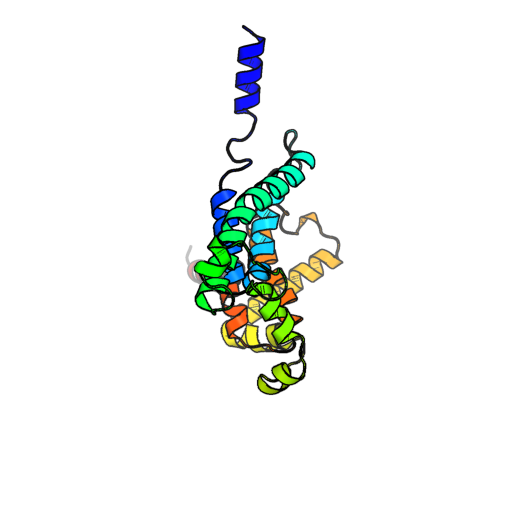. ASN A 1 171 ? -16.293 4.773 20.873 1.00 83.19 171 ASN A C 1
ATOM 1385 O O . ASN A 1 171 ? -15.532 4.020 21.477 1.00 83.19 171 ASN A O 1
ATOM 1389 N N . SER A 1 172 ? -17.170 4.334 19.968 1.00 80.62 172 SER A N 1
ATOM 1390 C CA . SER A 1 172 ? -17.341 2.930 19.582 1.00 80.62 172 SER A CA 1
ATOM 1391 C C . SER A 1 172 ? -16.470 2.528 18.387 1.00 80.62 172 SER A C 1
ATOM 1393 O O . SER A 1 172 ? -16.440 1.353 18.024 1.00 80.62 172 SER A O 1
ATOM 1395 N N . LEU A 1 173 ? -15.767 3.478 17.761 1.00 82.25 173 LEU A N 1
ATOM 1396 C CA . LEU A 1 173 ? -14.860 3.205 16.649 1.00 82.25 173 LEU A CA 1
ATOM 1397 C C . LEU A 1 173 ? -13.477 2.764 17.153 1.00 82.25 173 LEU A C 1
ATOM 1399 O O . LEU A 1 173 ? -13.029 3.194 18.223 1.00 82.25 173 LEU A O 1
ATOM 1403 N N . PRO A 1 174 ? -12.759 1.926 16.383 1.00 80.38 174 PRO A N 1
ATOM 1404 C CA . PRO A 1 174 ? -11.406 1.532 16.739 1.00 80.38 174 PRO A CA 1
ATOM 1405 C C . PRO A 1 174 ? -10.504 2.767 16.825 1.00 80.38 174 PRO A C 1
ATOM 1407 O O . PRO A 1 174 ? -10.460 3.601 15.921 1.00 80.38 174 PRO A O 1
ATOM 1410 N N . ARG A 1 175 ? -9.755 2.873 17.928 1.00 79.81 175 ARG A N 1
ATOM 1411 C CA . ARG A 1 175 ? -8.790 3.961 18.132 1.00 79.81 175 ARG A CA 1
ATOM 1412 C C . ARG A 1 175 ? -7.752 3.957 17.008 1.00 79.81 175 ARG A C 1
ATOM 1414 O O . ARG A 1 175 ? -7.261 2.895 16.640 1.00 79.81 175 ARG A O 1
ATOM 1421 N N . VAL A 1 176 ? -7.329 5.140 16.558 1.00 78.06 176 VAL A N 1
ATOM 1422 C CA . VAL A 1 176 ? -6.337 5.317 15.472 1.00 78.06 176 VAL A CA 1
ATOM 1423 C C . VAL A 1 176 ? -5.013 4.586 15.749 1.00 78.06 176 VAL A C 1
ATOM 1425 O O . VAL A 1 176 ? -4.347 4.111 14.836 1.00 78.06 176 VAL A O 1
ATOM 1428 N N . GLN A 1 177 ? -4.641 4.453 17.024 1.00 76.50 177 GLN A N 1
ATOM 1429 C CA . GLN A 1 177 ? -3.424 3.762 17.465 1.00 76.50 177 GLN A CA 1
ATOM 1430 C C . GLN A 1 177 ? -3.604 2.241 17.653 1.00 76.50 177 GLN A C 1
ATOM 1432 O O . GLN A 1 177 ? -2.672 1.568 18.078 1.00 76.50 177 GLN A O 1
ATOM 1437 N N . SER A 1 178 ? -4.792 1.690 17.389 1.00 85.19 178 SER A N 1
ATOM 1438 C CA . SER A 1 178 ? -5.067 0.257 17.523 1.00 85.19 178 SER A CA 1
ATOM 1439 C C . SER A 1 178 ? -4.570 -0.524 16.307 1.00 85.19 178 SER A C 1
ATOM 1441 O O . SER A 1 178 ? -4.751 -0.097 15.166 1.00 85.19 178 SER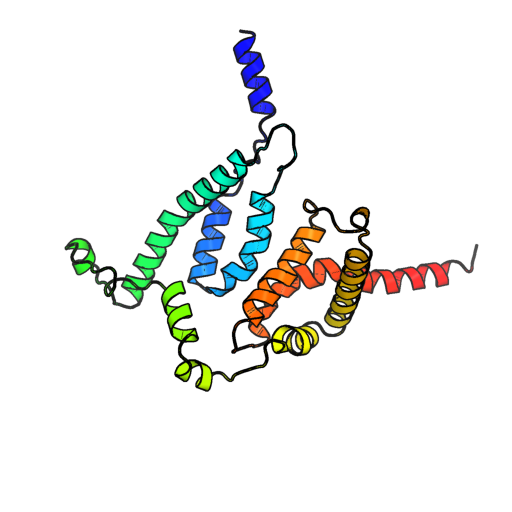 A O 1
ATOM 1443 N N . THR A 1 179 ? -4.051 -1.734 16.532 1.00 87.12 179 THR A N 1
ATOM 1444 C CA . THR A 1 179 ? -3.729 -2.686 15.455 1.00 87.12 179 THR A CA 1
ATOM 1445 C C . THR A 1 179 ? -4.959 -3.022 14.607 1.00 87.12 179 THR A C 1
ATOM 1447 O O . THR A 1 179 ? -4.837 -3.223 13.404 1.00 87.12 179 THR A O 1
ATOM 1450 N N . GLN A 1 180 ? -6.163 -3.019 15.192 1.00 88.31 180 GLN A N 1
ATOM 1451 C CA . GLN A 1 180 ? -7.399 -3.225 14.429 1.00 88.31 180 GLN A CA 1
ATOM 1452 C C . GLN A 1 180 ? -7.615 -2.112 13.396 1.00 88.31 180 GLN A C 1
ATOM 1454 O O . GLN A 1 180 ? -7.954 -2.398 12.252 1.00 88.31 180 GLN A O 1
ATOM 1459 N N . PHE A 1 181 ? -7.362 -0.853 13.769 1.00 89.12 181 PHE A N 1
ATOM 1460 C CA . PHE A 1 181 ? -7.469 0.280 12.848 1.00 89.12 181 PHE A CA 1
ATOM 1461 C C . PHE A 1 181 ? -6.447 0.177 11.709 1.00 89.12 181 PHE A C 1
ATOM 1463 O O . PHE A 1 181 ? -6.804 0.374 10.549 1.00 89.12 181 PHE A O 1
ATOM 1470 N N . LEU A 1 182 ? -5.205 -0.218 12.019 1.00 92.19 182 LEU A N 1
ATOM 1471 C CA . LEU A 1 182 ? -4.185 -0.507 11.006 1.00 92.19 182 LEU A CA 1
ATOM 1472 C C . LEU A 1 182 ? -4.661 -1.566 10.005 1.00 92.19 182 LEU A C 1
ATOM 1474 O O . LEU A 1 182 ? -4.479 -1.387 8.803 1.00 92.19 182 LEU A O 1
ATOM 1478 N N . MET A 1 183 ? -5.261 -2.660 10.476 1.00 94.25 183 MET A N 1
ATOM 1479 C CA . MET A 1 183 ? -5.719 -3.739 9.598 1.00 94.25 183 MET A CA 1
ATOM 1480 C C . MET A 1 183 ? -6.904 -3.305 8.735 1.00 94.25 183 MET A C 1
ATOM 1482 O O . MET A 1 183 ? -6.932 -3.626 7.551 1.00 94.25 183 MET A O 1
ATOM 1486 N N . PHE A 1 184 ? -7.830 -2.502 9.273 1.00 93.31 184 PHE A N 1
ATOM 1487 C CA . PHE A 1 184 ? -8.901 -1.901 8.471 1.00 93.31 184 PHE A CA 1
ATOM 1488 C C . PHE A 1 184 ? -8.347 -0.977 7.388 1.00 93.31 184 PHE A C 1
ATOM 1490 O O . PHE A 1 184 ? -8.764 -1.063 6.236 1.00 93.31 184 PHE A O 1
ATOM 1497 N N . LEU A 1 185 ? -7.373 -0.130 7.723 1.00 93.56 185 LEU A N 1
ATOM 1498 C CA . LEU A 1 185 ? -6.743 0.750 6.743 1.00 93.56 185 LEU A CA 1
ATOM 1499 C C . LEU A 1 185 ? -5.962 -0.061 5.694 1.00 93.56 185 LEU A C 1
ATOM 1501 O O . LEU A 1 185 ? -6.065 0.206 4.503 1.00 93.56 185 LEU A O 1
ATOM 1505 N N . SER A 1 186 ? -5.271 -1.121 6.117 1.00 95.62 186 SER A N 1
ATOM 1506 C CA . SER A 1 186 ? -4.548 -2.045 5.227 1.00 95.62 186 SER A CA 1
ATOM 1507 C C . SER A 1 186 ? -5.473 -2.884 4.339 1.00 95.62 186 SER A C 1
ATOM 1509 O O . SER A 1 186 ? -5.009 -3.443 3.351 1.00 95.62 186 SER A O 1
ATOM 1511 N N . LEU A 1 187 ? -6.768 -2.964 4.660 1.00 95.31 187 LEU A N 1
ATOM 1512 C CA . LEU A 1 187 ? -7.797 -3.537 3.795 1.00 95.31 187 LEU A CA 1
ATOM 1513 C C . LEU A 1 187 ? -8.337 -2.493 2.808 1.00 95.31 187 LEU A C 1
ATOM 1515 O O . LEU A 1 187 ? -8.340 -2.712 1.599 1.00 95.31 187 LEU A O 1
ATOM 1519 N N . LEU A 1 188 ? -8.799 -1.354 3.328 1.00 94.62 188 LEU A N 1
ATOM 1520 C CA . LEU A 1 188 ? -9.545 -0.358 2.558 1.00 94.62 188 LEU A CA 1
ATOM 1521 C C . LEU A 1 188 ? -8.655 0.460 1.620 1.00 94.62 188 LEU A C 1
ATOM 1523 O O . LEU A 1 188 ? -9.065 0.749 0.500 1.00 94.62 188 LEU A O 1
ATOM 1527 N N . THR A 1 189 ? -7.445 0.825 2.047 1.00 95.50 189 THR A N 1
ATOM 1528 C CA . THR A 1 189 ? -6.527 1.658 1.259 1.00 95.50 189 THR A CA 1
ATOM 1529 C C . THR A 1 189 ? -6.128 0.994 -0.063 1.00 95.50 189 THR A C 1
ATOM 1531 O O . THR A 1 189 ? -6.407 1.579 -1.112 1.00 95.50 189 THR A O 1
ATOM 1534 N N . PRO A 1 190 ? -5.530 -0.213 -0.078 1.00 95.56 190 PRO A N 1
ATOM 1535 C CA . PRO A 1 190 ? -5.213 -0.886 -1.334 1.00 95.56 190 PRO A CA 1
ATOM 1536 C C . PRO A 1 190 ? -6.452 -1.216 -2.164 1.00 95.56 190 PRO A C 1
ATOM 1538 O O . PRO A 1 190 ? -6.409 -1.038 -3.378 1.00 95.56 190 PRO A O 1
ATOM 1541 N N . LEU A 1 191 ? -7.565 -1.629 -1.542 1.00 95.69 191 LEU A N 1
ATOM 1542 C CA . LEU A 1 191 ? -8.803 -1.911 -2.271 1.00 95.69 191 LEU A CA 1
ATOM 1543 C C . LEU A 1 191 ? -9.313 -0.672 -3.018 1.00 95.69 191 LEU A C 1
ATOM 1545 O O . LEU A 1 191 ? -9.657 -0.768 -4.194 1.00 95.69 191 LEU A O 1
ATOM 1549 N N . PHE A 1 192 ? -9.306 0.495 -2.370 1.00 95.00 192 PHE A N 1
ATOM 1550 C CA . PHE A 1 192 ? -9.714 1.757 -2.980 1.00 95.00 192 PHE A CA 1
ATOM 1551 C C . PHE A 1 192 ? -8.805 2.135 -4.153 1.00 95.00 192 PHE A C 1
ATOM 1553 O O . PHE A 1 192 ? -9.289 2.301 -5.270 1.00 95.00 192 PHE A O 1
ATOM 1560 N N . PHE A 1 193 ? -7.489 2.215 -3.931 1.00 94.25 193 PHE A N 1
ATOM 1561 C CA . PHE A 1 193 ? -6.552 2.658 -4.968 1.00 94.25 193 PHE A CA 1
ATOM 1562 C C . PHE A 1 193 ? -6.482 1.697 -6.159 1.00 94.25 193 PHE A C 1
ATOM 1564 O O . PHE A 1 193 ? -6.402 2.148 -7.298 1.00 94.25 193 PHE A O 1
ATOM 1571 N N . LEU A 1 194 ? -6.552 0.384 -5.924 1.00 93.00 194 LEU A N 1
ATOM 1572 C CA . LEU A 1 194 ? -6.576 -0.606 -7.002 1.00 93.00 194 LEU A CA 1
ATOM 1573 C C . LEU A 1 194 ? -7.885 -0.586 -7.794 1.00 93.00 194 LEU A C 1
ATOM 1575 O O . LEU A 1 194 ? -7.879 -0.898 -8.979 1.00 93.00 194 LEU A O 1
ATOM 1579 N N . SER A 1 195 ? -9.000 -0.208 -7.167 1.00 93.56 195 SER A N 1
ATOM 1580 C CA . SER A 1 195 ? -10.298 -0.088 -7.843 1.00 93.56 195 SER A CA 1
ATOM 1581 C C . SER A 1 195 ? -10.387 1.117 -8.780 1.00 93.56 195 SER A C 1
ATOM 1583 O O . SER A 1 195 ? -11.291 1.161 -9.606 1.00 93.56 195 SER A O 1
ATOM 1585 N N . LEU A 1 196 ? -9.458 2.077 -8.693 1.00 90.38 196 LEU A N 1
ATOM 1586 C CA . LEU A 1 196 ? -9.387 3.204 -9.630 1.00 90.38 196 LEU A CA 1
ATOM 1587 C C . LEU A 1 196 ? -8.842 2.796 -11.004 1.00 90.38 196 LEU A C 1
ATOM 1589 O O . LEU A 1 196 ? -9.085 3.494 -11.987 1.00 90.38 196 LEU A O 1
ATOM 1593 N N . PHE A 1 197 ? -8.109 1.683 -11.089 1.00 87.19 197 PHE A N 1
ATOM 1594 C CA . PHE A 1 197 ? -7.608 1.182 -12.362 1.00 87.19 197 PHE A CA 1
ATOM 1595 C C . PHE A 1 197 ? -8.718 0.419 -13.109 1.00 87.19 197 PHE A C 1
ATOM 1597 O O . PHE A 1 197 ? -9.400 -0.409 -12.496 1.00 87.19 197 PHE A O 1
ATOM 1604 N N . PRO A 1 198 ? -8.902 0.660 -14.425 1.00 85.56 198 PRO A N 1
ATOM 1605 C CA . PRO A 1 198 ? -9.920 -0.040 -15.216 1.00 85.56 198 PRO A CA 1
ATOM 1606 C C . PRO A 1 198 ? -9.679 -1.546 -15.336 1.00 85.56 198 PRO A C 1
ATOM 1608 O O . PRO A 1 198 ? -10.627 -2.317 -15.453 1.00 85.56 198 PRO A O 1
ATOM 1611 N N . HIS A 1 199 ? -8.415 -1.968 -15.316 1.00 87.06 199 HIS A N 1
ATOM 1612 C CA . HIS A 1 199 ? -8.055 -3.377 -15.355 1.00 87.06 199 HIS A CA 1
ATOM 1613 C C . HIS A 1 199 ? -8.075 -3.958 -13.935 1.00 87.06 199 HIS A C 1
ATOM 1615 O O . HIS A 1 199 ? -7.277 -3.567 -13.079 1.00 87.06 199 HIS A O 1
ATOM 1621 N N . GLN A 1 200 ? -9.013 -4.873 -13.683 1.00 90.75 200 GLN A N 1
ATOM 1622 C CA . GLN A 1 200 ? -9.293 -5.420 -12.357 1.00 90.75 200 GLN A CA 1
ATOM 1623 C C . GLN A 1 200 ? -9.324 -6.943 -12.402 1.00 90.75 200 GLN A C 1
ATOM 1625 O O . GLN A 1 200 ? -10.250 -7.545 -12.933 1.00 90.75 200 GLN A O 1
ATOM 1630 N N . GLU A 1 201 ? -8.343 -7.573 -11.768 1.00 91.44 201 GLU A N 1
ATOM 1631 C CA . GLU A 1 201 ? -8.230 -9.024 -11.669 1.00 91.44 201 GLU A CA 1
ATOM 1632 C C . GLU A 1 201 ? -8.126 -9.452 -10.199 1.00 91.44 201 GLU A C 1
ATOM 1634 O O . GLU A 1 201 ? -7.480 -8.764 -9.398 1.00 91.44 201 GLU A O 1
ATOM 1639 N N . PRO A 1 202 ? -8.667 -10.625 -9.822 1.00 92.56 202 PRO A N 1
ATOM 1640 C CA . PRO A 1 202 ? -8.615 -11.106 -8.441 1.00 92.56 202 PRO A CA 1
ATOM 1641 C C . PRO A 1 202 ? -7.196 -11.157 -7.863 1.00 92.56 202 PRO A C 1
ATOM 1643 O O . PRO A 1 202 ? -6.971 -10.819 -6.702 1.00 92.56 202 PRO A O 1
ATOM 1646 N N . ARG A 1 203 ? -6.190 -11.486 -8.682 1.00 93.50 203 ARG A N 1
ATOM 1647 C CA . ARG A 1 203 ? -4.800 -11.584 -8.215 1.00 93.50 203 ARG A CA 1
ATOM 1648 C C . ARG A 1 203 ? -4.218 -10.274 -7.673 1.00 93.50 203 ARG A C 1
ATOM 1650 O O . ARG A 1 203 ? -3.253 -10.322 -6.910 1.00 93.50 203 ARG A O 1
ATOM 1657 N N . PHE A 1 204 ? -4.764 -9.111 -8.044 1.00 93.19 204 PHE A N 1
ATOM 1658 C CA . PHE A 1 204 ? -4.291 -7.827 -7.517 1.00 93.19 204 PHE A CA 1
ATOM 1659 C C . PHE A 1 204 ? -4.625 -7.647 -6.039 1.00 93.19 204 PHE A C 1
ATOM 1661 O O . PHE A 1 204 ? -3.862 -6.994 -5.334 1.00 93.19 204 PHE A O 1
ATOM 1668 N N . ILE A 1 205 ? -5.709 -8.260 -5.561 1.00 95.62 205 ILE A N 1
ATOM 1669 C CA . ILE A 1 205 ? -6.199 -8.099 -4.190 1.00 95.62 205 ILE A CA 1
ATOM 1670 C C . ILE A 1 205 ? -5.844 -9.279 -3.267 1.00 95.62 205 ILE A C 1
ATOM 1672 O O . ILE A 1 205 ? -6.176 -9.240 -2.089 1.00 95.62 205 ILE A O 1
ATOM 1676 N N . ILE A 1 206 ? -5.097 -10.288 -3.738 1.00 95.19 206 ILE A N 1
ATOM 1677 C CA . ILE A 1 206 ? -4.601 -11.402 -2.898 1.00 95.19 206 ILE A CA 1
ATOM 1678 C C . ILE A 1 206 ? -3.877 -10.930 -1.620 1.00 95.19 206 ILE A C 1
ATOM 1680 O O . ILE A 1 206 ? -4.093 -11.537 -0.566 1.00 95.19 206 ILE A O 1
ATOM 1684 N N . PRO A 1 207 ? -3.057 -9.858 -1.620 1.00 94.75 207 PRO A N 1
ATOM 1685 C CA . PRO A 1 207 ? -2.404 -9.410 -0.388 1.00 94.75 207 PRO A CA 1
ATOM 1686 C C . PRO A 1 207 ? -3.378 -8.920 0.703 1.00 94.75 207 PRO A C 1
ATOM 1688 O O . PRO A 1 207 ? -2.971 -8.791 1.856 1.00 94.75 207 PRO A O 1
ATOM 1691 N N . LEU A 1 208 ? -4.669 -8.719 0.390 1.00 96.06 208 LEU A N 1
ATOM 1692 C CA . LEU A 1 208 ? -5.716 -8.439 1.384 1.00 96.06 208 LEU A CA 1
ATOM 1693 C C . LEU A 1 208 ? -6.019 -9.636 2.296 1.00 96.06 208 LEU A C 1
ATOM 1695 O O . LEU A 1 208 ? -6.730 -9.482 3.285 1.00 96.06 208 LEU A O 1
ATOM 1699 N N . THR A 1 209 ? -5.454 -10.814 2.023 1.00 95.88 209 THR A N 1
ATOM 1700 C CA . THR A 1 209 ? -5.678 -12.024 2.826 1.00 95.88 209 THR A CA 1
ATOM 1701 C C . THR A 1 209 ? -5.313 -11.810 4.294 1.00 95.88 209 THR A C 1
ATOM 1703 O O . THR A 1 209 ? -6.080 -12.192 5.173 1.00 95.88 209 THR A O 1
ATOM 1706 N N . LEU A 1 210 ? -4.186 -11.144 4.575 1.00 94.81 210 LEU A N 1
ATOM 1707 C CA . LEU A 1 210 ? -3.746 -10.876 5.946 1.00 94.81 210 LEU A CA 1
ATOM 1708 C C . LEU A 1 210 ? -4.766 -10.024 6.731 1.00 94.81 210 LEU A C 1
ATOM 1710 O O . LEU A 1 210 ? -5.238 -10.500 7.767 1.00 94.81 210 LEU A O 1
ATOM 1714 N N . PRO A 1 211 ? -5.147 -8.805 6.288 1.00 95.00 211 PRO A N 1
ATOM 1715 C CA . PRO A 1 211 ? -6.127 -8.012 7.026 1.00 95.00 211 PRO A CA 1
ATOM 1716 C C . PRO A 1 211 ? -7.521 -8.655 7.038 1.00 95.00 211 PRO A C 1
ATOM 1718 O O . PRO A 1 211 ? -8.205 -8.562 8.054 1.00 95.00 211 PRO A O 1
ATOM 1721 N N . MET A 1 212 ? -7.928 -9.357 5.972 1.00 94.56 212 MET A N 1
ATOM 1722 C CA . MET A 1 212 ? -9.209 -10.078 5.927 1.00 94.56 212 MET A CA 1
ATOM 1723 C C . MET A 1 212 ? -9.301 -11.144 7.020 1.00 94.56 212 MET A C 1
ATOM 1725 O O . MET A 1 212 ? -10.255 -11.162 7.800 1.00 94.56 212 MET A O 1
ATOM 1729 N N . VAL A 1 213 ? -8.297 -12.019 7.105 1.00 94.12 213 VAL A N 1
ATOM 1730 C CA . VAL A 1 213 ? -8.266 -13.089 8.107 1.00 94.12 213 VAL A CA 1
ATOM 1731 C C . VAL A 1 213 ? -8.146 -12.494 9.506 1.00 94.12 213 VAL A C 1
ATOM 1733 O O . VAL A 1 213 ? -8.915 -12.868 10.385 1.00 94.12 213 VAL A O 1
ATOM 1736 N N . PHE A 1 214 ? -7.247 -11.529 9.715 1.00 93.50 214 PHE A N 1
ATOM 1737 C CA . PHE A 1 214 ? -7.046 -10.923 11.032 1.00 93.50 214 PHE A CA 1
ATOM 1738 C C . PHE A 1 214 ? -8.321 -10.266 11.584 1.00 93.50 214 PHE A C 1
ATOM 1740 O O . PHE A 1 214 ? -8.626 -10.412 12.766 1.00 93.50 214 PHE A O 1
ATOM 1747 N N . LEU A 1 215 ? -9.068 -9.539 10.747 1.00 91.75 215 LEU A N 1
ATOM 1748 C CA . LEU A 1 215 ? -10.251 -8.796 11.187 1.00 91.75 215 LEU A CA 1
ATOM 1749 C C . LEU A 1 215 ? -11.493 -9.671 11.351 1.00 91.75 215 LEU A C 1
ATOM 1751 O O . LEU A 1 215 ? -12.285 -9.432 12.262 1.00 91.75 215 LEU A O 1
ATOM 1755 N N . PHE A 1 216 ? -11.701 -10.637 10.455 1.00 91.19 216 PHE A N 1
ATOM 1756 C CA . PHE A 1 216 ? -13.014 -11.271 10.308 1.00 91.19 216 PHE A CA 1
ATOM 1757 C C . PHE A 1 216 ? -13.041 -12.755 10.673 1.00 91.19 216 PHE A C 1
ATOM 1759 O O . PHE A 1 216 ? -14.120 -13.270 10.957 1.00 91.19 216 PHE A O 1
ATOM 1766 N N . SER A 1 217 ? -11.886 -13.425 10.755 1.00 87.75 217 SER A N 1
ATOM 1767 C CA . SER A 1 217 ? -11.799 -14.825 11.196 1.00 87.75 217 SER A CA 1
ATOM 1768 C C . SER A 1 217 ? -12.412 -15.063 12.588 1.00 87.75 217 SER A C 1
ATOM 1770 O O . SER A 1 217 ? -13.225 -15.981 12.719 1.00 87.75 217 SER A O 1
ATOM 1772 N N . PRO A 1 218 ? -12.159 -14.220 13.618 1.00 85.38 218 PRO A N 1
ATOM 1773 C CA . PRO A 1 218 ? -12.733 -14.440 14.949 1.00 85.38 218 PRO A CA 1
ATOM 1774 C C . PRO A 1 218 ? -14.265 -14.447 14.968 1.00 85.38 218 PRO A C 1
ATOM 1776 O O . PRO A 1 218 ? -14.857 -15.168 15.761 1.00 85.38 218 PRO A O 1
ATOM 1779 N N . ASN A 1 219 ? -14.916 -13.697 14.073 1.00 78.06 219 ASN A N 1
ATOM 1780 C CA . ASN A 1 219 ? -16.379 -13.647 14.003 1.00 78.06 219 ASN A CA 1
ATOM 1781 C C . ASN A 1 219 ? -16.986 -14.963 13.505 1.00 78.06 219 ASN A C 1
ATOM 1783 O O . ASN A 1 219 ? -18.131 -15.254 13.824 1.00 78.06 219 ASN A O 1
ATOM 1787 N N . ILE A 1 220 ? -16.233 -15.756 12.739 1.00 76.50 220 ILE A N 1
ATOM 1788 C CA . ILE A 1 220 ? -16.674 -17.074 12.270 1.00 76.50 220 ILE A CA 1
ATOM 1789 C C . ILE A 1 220 ? -16.535 -18.094 13.405 1.00 76.50 220 ILE A C 1
ATOM 1791 O O . ILE A 1 220 ? -17.461 -18.851 13.678 1.00 76.50 220 ILE A O 1
ATOM 1795 N N . TYR A 1 221 ? -15.410 -18.072 14.124 1.00 69.50 221 TYR A N 1
ATOM 1796 C CA . TYR A 1 221 ? -15.180 -18.990 15.244 1.00 69.50 221 TYR A CA 1
ATOM 1797 C C . TYR A 1 221 ? -16.045 -18.679 16.472 1.00 69.50 221 TYR A C 1
ATOM 1799 O O . TYR A 1 221 ? -16.491 -19.605 17.146 1.00 69.50 221 TYR A O 1
ATOM 1807 N N . ALA A 1 222 ? -16.327 -17.403 16.750 1.00 60.31 222 ALA A N 1
ATOM 1808 C CA . ALA A 1 222 ? -17.182 -16.998 17.866 1.00 60.31 222 ALA A CA 1
ATOM 1809 C C . ALA A 1 222 ? -18.646 -17.434 17.680 1.00 60.31 222 ALA A C 1
ATOM 1811 O O . ALA A 1 222 ? -19.316 -17.744 18.662 1.00 60.31 222 ALA A O 1
ATOM 1812 N N . VAL A 1 223 ? -19.127 -17.522 16.432 1.00 53.88 223 VAL A N 1
ATOM 1813 C CA . VAL A 1 223 ? -20.445 -18.105 16.124 1.00 53.88 223 VAL A CA 1
ATOM 1814 C C . VAL A 1 223 ? -20.494 -19.590 16.505 1.00 53.88 223 VAL A C 1
ATOM 1816 O O . VAL A 1 223 ? -21.520 -20.045 16.999 1.00 53.88 223 VAL A O 1
ATOM 1819 N N . ASN A 1 224 ? -19.384 -20.325 16.370 1.00 45.41 224 ASN A N 1
ATOM 1820 C CA . ASN A 1 224 ? -19.325 -21.746 16.727 1.00 45.41 224 ASN A CA 1
ATOM 1821 C C . ASN A 1 224 ? -19.159 -21.991 18.239 1.00 45.41 224 ASN A C 1
ATOM 1823 O O . ASN A 1 224 ? -19.776 -22.909 18.772 1.00 45.41 224 ASN A O 1
ATOM 1827 N N . TRP A 1 225 ? -18.387 -21.163 18.951 1.00 37.72 225 TRP A N 1
ATOM 1828 C CA . TRP A 1 225 ? -18.202 -21.317 20.405 1.00 37.72 225 TRP A CA 1
ATOM 1829 C C . TRP A 1 225 ? -19.429 -20.898 21.227 1.00 37.72 225 TRP A C 1
ATOM 1831 O O . TRP A 1 225 ? -19.752 -21.560 22.210 1.00 37.72 225 TRP A O 1
ATOM 1841 N N . GLY A 1 226 ? -20.170 -19.870 20.794 1.00 38.53 226 GLY A N 1
ATOM 1842 C CA . GLY A 1 226 ? -21.431 -19.484 21.444 1.00 38.53 226 GLY A CA 1
ATOM 1843 C C . GLY A 1 226 ? -22.534 -20.546 21.326 1.00 38.53 226 GLY A C 1
ATOM 1844 O O . GLY A 1 226 ? -23.434 -20.588 22.160 1.00 38.53 226 GLY A O 1
ATOM 1845 N N . MET A 1 227 ? -22.445 -21.436 20.330 1.00 42.06 227 MET A N 1
ATOM 1846 C CA . MET A 1 227 ? -23.329 -22.600 20.203 1.00 42.06 227 MET A CA 1
ATOM 1847 C C . MET A 1 227 ? -22.882 -23.783 21.078 1.00 42.06 227 MET A C 1
ATOM 1849 O O . MET A 1 227 ? -23.730 -24.548 21.529 1.00 42.06 227 MET A O 1
ATOM 1853 N N . GLN A 1 228 ? -21.581 -23.929 21.366 1.00 38.91 228 GLN A N 1
ATOM 1854 C CA . GLN A 1 228 ? -21.074 -24.982 22.259 1.00 38.91 228 GLN A CA 1
ATOM 1855 C C . GLN A 1 228 ? -21.362 -24.687 23.738 1.00 38.91 228 GLN A C 1
ATOM 1857 O O . GLN A 1 228 ? -21.804 -25.586 24.446 1.00 38.91 228 GLN A O 1
ATOM 1862 N N . GLU A 1 229 ? -21.224 -23.439 24.198 1.00 40.41 229 GLU A N 1
ATOM 1863 C CA . GLU A 1 229 ? -21.580 -23.071 25.583 1.00 40.41 229 GLU A CA 1
ATOM 1864 C C . GLU A 1 229 ? -23.085 -23.211 25.875 1.00 40.41 229 GLU A C 1
ATOM 1866 O O . GLU A 1 229 ? -23.468 -23.550 26.993 1.00 40.41 229 GLU A O 1
ATOM 1871 N N . GLN A 1 230 ? -23.954 -23.016 24.876 1.00 40.62 230 GLN A N 1
ATOM 1872 C CA . GLN A 1 230 ? -25.396 -23.241 25.035 1.00 40.62 230 GLN A CA 1
ATOM 1873 C C . GLN A 1 230 ? -25.792 -24.725 25.002 1.00 40.62 230 GLN A C 1
ATOM 1875 O O . GLN A 1 230 ? -26.821 -25.082 25.572 1.00 40.62 230 GLN A O 1
ATOM 1880 N N . ALA A 1 231 ? -24.990 -25.594 24.379 1.00 43.62 231 ALA A N 1
ATOM 1881 C CA . ALA A 1 231 ? -25.224 -27.038 24.380 1.00 43.62 231 ALA A CA 1
ATOM 1882 C C . ALA A 1 231 ? -24.753 -27.704 25.690 1.00 43.62 231 ALA A C 1
ATOM 1884 O O . ALA A 1 231 ? -25.439 -28.586 26.206 1.00 43.62 231 ALA A O 1
ATOM 1885 N N . ASP A 1 232 ? -23.634 -27.243 26.261 1.00 42.56 232 ASP A N 1
ATOM 1886 C CA . ASP A 1 232 ? -23.044 -27.807 27.490 1.00 42.56 232 ASP A CA 1
ATOM 1887 C C . ASP A 1 232 ? -23.657 -27.235 28.788 1.00 42.56 232 ASP A C 1
ATOM 1889 O O . ASP A 1 232 ? -23.535 -27.818 29.863 1.00 42.56 232 ASP A O 1
ATOM 1893 N N . GLY A 1 233 ? -24.380 -26.112 28.704 1.00 38.78 233 GLY A N 1
ATOM 1894 C CA . GLY A 1 233 ? -25.051 -25.466 29.840 1.00 38.78 233 GLY A CA 1
ATOM 1895 C C . GLY A 1 233 ? -26.368 -26.111 30.298 1.00 38.78 233 GLY A C 1
ATOM 1896 O O . GLY A 1 233 ? -27.055 -25.539 31.139 1.00 38.78 233 GLY A O 1
ATOM 1897 N N . SER A 1 234 ? -26.750 -27.273 29.753 1.00 36.56 234 SER A N 1
ATOM 1898 C CA . SER A 1 234 ? -27.997 -27.981 30.108 1.00 36.56 234 SER A CA 1
ATOM 1899 C C . SER A 1 234 ? -27.839 -29.038 31.213 1.00 36.56 234 SER A C 1
ATOM 1901 O O . SER A 1 234 ? -28.823 -29.656 31.617 1.00 36.56 234 SER A O 1
ATOM 1903 N N . TYR A 1 235 ? -26.632 -29.198 31.764 1.00 39.78 235 TYR A N 1
ATOM 1904 C CA . TYR A 1 235 ? -26.367 -30.069 32.910 1.00 39.78 235 TYR A CA 1
ATOM 1905 C C . TYR A 1 235 ? -25.439 -29.389 33.920 1.00 39.78 235 TYR A C 1
ATOM 1907 O O . TYR A 1 235 ? -24.244 -29.684 33.953 1.00 39.78 235 TYR A O 1
ATOM 1915 N N . ARG A 1 236 ? -25.985 -28.493 34.749 1.00 33.06 236 ARG A N 1
ATOM 1916 C CA . ARG A 1 236 ? -25.536 -28.222 36.130 1.00 33.06 236 ARG A CA 1
ATOM 1917 C C . ARG A 1 236 ? -26.460 -27.242 36.835 1.00 33.06 236 ARG A C 1
ATOM 1919 O O . ARG A 1 236 ? -26.821 -26.225 36.211 1.00 33.06 236 ARG A O 1
#

Organism: NCBI:txid428564

pLDDT: mean 83.91, std 14.98, range [33.06, 97.0]

Secondary structure (DSSP, 8-state):
-HHHHHHHHHHHHS-TTSSTTHHHHHHHHHHHHHH-TTHHHHHHHHHHHHHHTTTTSTT--HHHHHHHHHHHHHHHHHHHHHHHHHHHHHTTSS-HHHHHTT---TTTT---HHHHHHHHHH-HHHHHHH----TTHIIIIIHHHHHTHHHHHHHHHHHHHHHHHHTT-GGGSPPTTSHHHHHHHHHHHHHHHHHTSS---GGGTGGGHHHHHHHHHHHHHHHHHHHHHHHHTT--

Radius of gyration: 23.94 Å; Cα contacts (8 Å, |Δi|>4): 192; chains: 1; bounding box: 60×49×64 Å

Sequence (236 aa):
MREKISLARQMKRLPSYQYQGVFTLAVILVIGTFNRPTFLAFGLAPVFYWLYRGIGTKHVTLYHFHMRILCLVSCALPLTCLVILTDSLYYGKTTLQTLLDCNLYIGYSFTVTPYNFIKYNMNPNNLAQHGTHPLLTHTLVNLPLLYNVLAVVAFVAVYKILIVAMRKQWNSLPRVQSTQFLMFLSLLTPLFFLSLFPHQEPRFIIPLTLPMVFLFSPNIYAVNWGMQEQADGSYR

InterPro domains:
  IPR005599 GPI mannosyltransferase [PF03901] (16-218)
  IPR005599 GPI mannosyltransferase [PTHR22760] (17-218)

Foldseek 3Di:
DVVVVVVVVVVVVPDPLLQPCLLVLLVCVLVQCLVPVLVCLLSVLVVVLSLCPPDPPPPDHVVSSVVSVVSSCVSNVVVNVVSFVVVLCVVVQADPVCVVVVVDDPVGSTDNRNVVVVVQLVDVVNCVVQDFAALCCLLPPLQCVVQPVLSVQVVVVVVVQVVCVVVVVVVPDDDSNDPLVSLVSSQVRSSNVQSVRRRDDSVSNVVNPVSSCVNRVVVVVVVVVVVVCVVVVPPD